Protein AF-A0A962DUL3-F1 (afdb_monomer)

Foldseek 3Di:
DDDDPDPPDDADPVNVVVVVQVVCVVVVVHVVVVVVDPQKDKDWDKDWDWDWDQDDDDDDDDDGTDIDIDIDIDIDMDGDPVVVVVCVVPPVVVVVVVVVVVVVVVVVVVVVVVVVVVVVVVVVVVVVVVVVVVVVVVVVVVVVVVVVVVVVVVVVVVVVVVVVVVVVVVVVDDDDDDDDDDDDDDDDDDDDDDDDDDYDDDDDDD

Nearest PDB structures (foldseek):
  6uwi-assembly2_d  TM=5.690E-01  e=3.644E+00  Clostridioides difficile
  7yl9-assembly1_H  TM=4.024E-01  e=5.536E+00  Vibrio cholerae
  3j9c-assembly1_A  TM=3.406E-01  e=5.215E+00  Bacillus anthracis
  8rj8-assembly1_F  TM=3.227E-01  e=7.924E+00  Bacillus cereus

Structure (mmCIF, N/CA/C/O backbone):
data_AF-A0A962DUL3-F1
#
_entry.id   AF-A0A962DUL3-F1
#
loop_
_atom_site.group_PDB
_atom_site.id
_atom_site.type_symbol
_atom_site.label_atom_id
_atom_site.label_alt_id
_atom_site.label_comp_id
_atom_site.label_asym_id
_atom_site.label_entity_id
_atom_site.label_seq_id
_atom_site.pdbx_PDB_ins_code
_atom_site.Cartn_x
_atom_site.Cartn_y
_atom_site.Cartn_z
_atom_site.occupancy
_atom_site.B_iso_or_equiv
_atom_site.auth_seq_id
_atom_site.auth_comp_id
_atom_site.auth_asym_id
_atom_site.auth_atom_id
_atom_site.pdbx_PDB_model_num
ATOM 1 N N . GLY A 1 1 ? -19.872 31.970 44.022 1.00 73.62 1 GLY A N 1
ATOM 2 C CA . GLY A 1 1 ? -21.106 31.880 44.826 1.00 73.62 1 GLY A CA 1
ATOM 3 C C . GLY A 1 1 ? -22.159 32.803 44.252 1.00 73.62 1 GLY A C 1
ATOM 4 O O . GLY A 1 1 ? -21.797 33.733 43.537 1.00 73.62 1 GLY A O 1
ATOM 5 N N . LEU A 1 2 ? -23.435 32.530 44.520 1.00 84.50 2 LEU A N 1
ATOM 6 C CA . LEU A 1 2 ? -24.538 33.441 44.192 1.00 84.50 2 LEU A CA 1
ATOM 7 C C . LEU A 1 2 ? -24.543 34.610 45.186 1.00 84.50 2 LEU A C 1
ATOM 9 O O . LEU A 1 2 ? -24.225 34.405 46.356 1.00 84.50 2 LEU A O 1
ATOM 13 N N . LYS A 1 3 ? -24.833 35.828 44.715 1.00 84.06 3 LYS A N 1
ATOM 14 C CA . LYS A 1 3 ? -24.883 37.028 45.560 1.00 84.06 3 LYS A CA 1
ATOM 15 C C . LYS A 1 3 ? -26.327 37.252 46.002 1.00 84.06 3 LYS A C 1
ATOM 17 O O . LYS A 1 3 ? -27.173 37.496 45.151 1.00 84.06 3 LYS A O 1
ATOM 22 N N . PHE A 1 4 ? -26.574 37.191 47.306 1.00 83.69 4 PHE A N 1
ATOM 23 C CA . PHE A 1 4 ? -27.860 37.538 47.903 1.00 83.69 4 PHE A CA 1
ATOM 24 C C . PHE A 1 4 ? -27.658 38.674 48.904 1.00 83.69 4 PHE A C 1
ATOM 26 O O . PHE A 1 4 ? -26.693 38.653 49.669 1.00 83.69 4 PHE A O 1
ATOM 33 N N . SER A 1 5 ? -28.542 39.667 48.863 1.00 83.25 5 SER A N 1
ATOM 34 C CA . SER A 1 5 ? -28.484 40.871 49.701 1.00 83.25 5 SER A CA 1
ATOM 35 C C . SER A 1 5 ? -29.450 40.812 50.890 1.00 83.25 5 SER A C 1
ATOM 37 O O . SER A 1 5 ? -29.285 41.570 51.841 1.00 83.25 5 SER A O 1
ATOM 39 N N . SER A 1 6 ? -30.442 39.917 50.861 1.00 84.19 6 SER A N 1
ATOM 40 C CA . SER A 1 6 ? -31.397 39.677 51.950 1.00 84.19 6 SER A CA 1
ATOM 41 C C . SER A 1 6 ? -31.896 38.226 51.936 1.00 84.19 6 SER A C 1
ATOM 43 O O . SER A 1 6 ? -31.786 37.536 50.921 1.00 84.19 6 SER A O 1
ATOM 45 N N . ALA A 1 7 ? -32.430 37.751 53.067 1.00 84.62 7 ALA A N 1
ATOM 46 C CA . ALA A 1 7 ? -32.952 36.386 53.200 1.00 84.62 7 ALA A CA 1
ATOM 47 C C . ALA A 1 7 ? -34.236 36.150 52.381 1.00 84.62 7 ALA A C 1
ATOM 49 O O . ALA A 1 7 ? -34.464 35.035 51.920 1.00 84.62 7 ALA A O 1
ATOM 50 N N . ASP A 1 8 ? -35.022 37.204 52.153 1.00 86.88 8 ASP A N 1
ATOM 51 C CA . ASP A 1 8 ? -36.294 37.153 51.419 1.00 86.88 8 ASP A CA 1
ATOM 52 C C . ASP A 1 8 ? -36.139 37.445 49.913 1.00 86.88 8 ASP A C 1
ATOM 54 O O . ASP A 1 8 ? -37.126 37.629 49.204 1.00 86.88 8 ASP A O 1
ATOM 58 N N . GLN A 1 9 ? -34.904 37.535 49.402 1.00 88.12 9 GLN A N 1
ATOM 59 C CA . GLN A 1 9 ? -34.653 37.853 47.996 1.00 88.12 9 GLN A CA 1
ATOM 60 C C . GLN A 1 9 ? -35.150 36.731 47.070 1.00 88.12 9 GLN A C 1
ATOM 62 O O . GLN A 1 9 ? -34.712 35.582 47.159 1.00 88.12 9 GLN A O 1
ATOM 67 N N . GLU A 1 10 ? -36.012 37.080 46.113 1.00 87.44 10 GLU A N 1
ATOM 68 C CA . GLU A 1 10 ? -36.491 36.141 45.100 1.00 87.44 10 GLU A CA 1
ATOM 69 C C . GLU A 1 10 ? -35.354 35.675 44.176 1.00 87.44 10 GLU A C 1
ATOM 71 O O . GLU A 1 10 ? -34.608 36.474 43.608 1.00 87.44 10 GLU A O 1
ATOM 76 N N . VAL A 1 11 ? -35.230 34.355 44.004 1.00 87.88 11 VAL A N 1
ATOM 77 C CA . VAL A 1 11 ? -34.183 33.748 43.170 1.00 87.88 11 VAL A CA 1
ATOM 78 C C . VAL A 1 11 ? -34.641 33.690 41.714 1.00 87.88 11 VAL A C 1
ATOM 80 O O . VAL A 1 11 ? -35.625 33.015 41.381 1.00 87.88 11 VAL A O 1
ATOM 83 N N . SER A 1 12 ? -33.890 34.329 40.820 1.00 91.50 12 SER A N 1
ATOM 84 C CA . SER A 1 12 ? -34.159 34.286 39.381 1.00 91.50 12 SER A CA 1
ATOM 85 C C . SER A 1 12 ? -33.896 32.894 38.791 1.00 91.50 12 SER A C 1
ATOM 87 O O . SER A 1 12 ? -33.126 32.089 39.322 1.00 91.50 12 SER A O 1
ATOM 89 N N . ASN A 1 13 ? -34.501 32.587 37.640 1.00 90.62 13 ASN A N 1
ATOM 90 C CA . ASN A 1 13 ? -34.302 31.289 36.981 1.00 90.62 13 ASN A CA 1
ATOM 91 C C . ASN A 1 13 ? -32.827 31.020 36.631 1.00 90.62 13 ASN A C 1
ATOM 93 O O . ASN A 1 13 ? -32.363 29.889 36.763 1.00 90.62 13 ASN A O 1
ATOM 97 N N . ALA A 1 14 ? -32.066 32.054 36.261 1.00 89.06 14 ALA A N 1
ATOM 98 C CA . ALA A 1 14 ? -30.638 31.928 35.975 1.00 89.06 14 ALA A CA 1
ATOM 99 C C . ALA A 1 14 ? -29.818 31.556 37.225 1.00 89.06 14 ALA A C 1
ATOM 101 O O . ALA A 1 14 ? -28.878 30.764 37.150 1.00 89.06 14 ALA A O 1
ATOM 102 N N . GLU A 1 15 ? -30.177 32.094 38.390 1.00 91.00 15 GLU A N 1
ATOM 103 C CA . GLU A 1 15 ? -29.509 31.792 39.660 1.00 91.00 15 GLU A CA 1
ATOM 104 C C . GLU A 1 15 ? -29.870 30.395 40.167 1.00 91.00 15 GLU A C 1
ATOM 106 O O . GLU A 1 15 ? -28.991 29.678 40.644 1.00 91.00 15 GLU A O 1
ATOM 111 N N . LYS A 1 16 ? -31.122 29.958 39.971 1.00 92.38 16 LYS A N 1
ATOM 112 C CA . LYS A 1 16 ? -31.543 28.574 40.245 1.00 92.38 16 LYS A CA 1
ATOM 113 C C . LYS A 1 16 ? -30.707 27.571 39.450 1.00 92.38 16 LYS A C 1
ATOM 115 O O . LYS A 1 16 ? -30.229 26.596 40.020 1.00 92.38 16 LYS A O 1
ATOM 120 N N . VAL A 1 17 ? -30.474 27.820 38.159 1.00 91.50 17 VAL A N 1
ATOM 121 C CA . VAL A 1 17 ? -29.641 26.939 37.318 1.00 91.50 17 VAL A CA 1
ATOM 122 C C . VAL A 1 17 ? -28.200 26.873 37.833 1.00 91.50 17 VAL A C 1
ATOM 124 O O . VAL A 1 17 ? -27.666 25.779 38.004 1.00 91.50 17 VAL A O 1
ATOM 127 N N . LYS A 1 18 ? -27.594 28.017 38.172 1.00 91.19 18 LYS A N 1
ATOM 128 C CA . LYS A 1 18 ? -26.235 28.073 38.744 1.00 91.19 18 LYS A CA 1
ATOM 129 C C . LYS A 1 18 ? -26.130 27.350 40.092 1.00 91.19 18 LYS A C 1
ATOM 131 O O . LYS A 1 18 ? -25.138 26.673 40.357 1.00 91.19 18 LYS A O 1
ATOM 136 N N . LEU A 1 19 ? -27.149 27.467 40.946 1.00 90.56 19 LEU A N 1
ATOM 137 C CA . LEU A 1 19 ? -27.213 26.729 42.208 1.00 90.56 19 LEU A CA 1
ATOM 138 C C . LEU A 1 19 ? -27.287 25.220 41.959 1.00 90.56 19 LEU A C 1
ATOM 140 O O . LEU A 1 19 ? -26.562 24.455 42.593 1.00 90.56 19 LEU A O 1
ATOM 144 N N . LEU A 1 20 ? -28.136 24.792 41.022 1.00 90.25 20 LEU A N 1
ATOM 145 C CA . LEU A 1 20 ? -28.274 23.385 40.654 1.00 90.25 20 LEU A CA 1
ATOM 146 C C . LEU A 1 20 ? -26.966 22.809 40.109 1.00 90.25 20 LEU A C 1
ATOM 148 O O . LEU A 1 20 ? -26.609 21.689 40.466 1.00 90.25 20 LEU A O 1
ATOM 152 N N . GLU A 1 21 ? -26.237 23.559 39.285 1.00 89.00 21 GLU A N 1
ATOM 153 C CA . GLU A 1 21 ? -24.922 23.158 38.780 1.00 89.00 21 GLU A CA 1
ATOM 154 C C . GLU A 1 21 ? -23.916 22.959 39.923 1.00 89.00 21 GLU A C 1
ATOM 156 O O . GLU A 1 21 ? -23.269 21.912 40.010 1.00 89.00 21 GLU A O 1
ATOM 161 N N . HIS A 1 22 ? -23.846 23.913 40.855 1.00 89.62 22 HIS A N 1
ATOM 162 C CA . HIS A 1 22 ? -22.974 23.813 42.022 1.00 89.62 22 HIS A CA 1
ATOM 163 C C . HIS A 1 22 ? -23.336 22.617 42.914 1.00 89.62 22 HIS A C 1
ATOM 165 O O . HIS 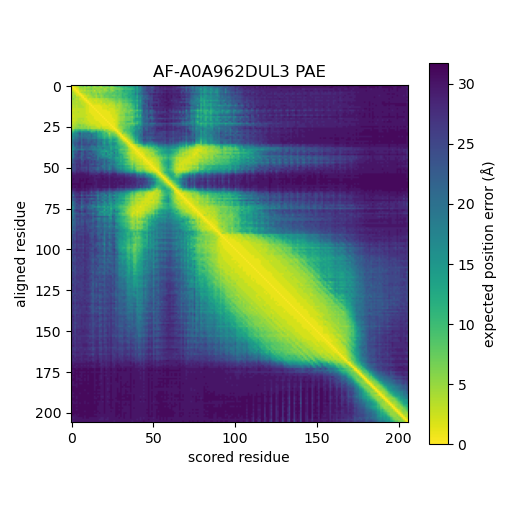A 1 22 ? -22.462 21.836 43.278 1.00 89.62 22 HIS A O 1
ATOM 171 N N . LEU A 1 23 ? -24.621 22.417 43.226 1.00 90.50 23 LEU A N 1
ATOM 172 C CA . LEU A 1 23 ? -25.082 21.279 44.030 1.00 90.50 23 LEU A CA 1
ATOM 173 C C . LEU A 1 23 ? -24.781 19.941 43.346 1.00 90.50 23 LEU A C 1
ATOM 175 O O . LEU A 1 23 ? -24.305 19.008 43.992 1.00 90.50 23 LEU A O 1
ATOM 179 N N . ARG A 1 24 ? -24.995 19.842 42.029 1.00 86.69 24 ARG A N 1
ATOM 180 C CA . ARG A 1 24 ? -24.614 18.655 41.249 1.00 86.69 24 ARG A CA 1
ATOM 181 C C . ARG A 1 24 ? -23.112 18.388 41.341 1.00 86.69 24 ARG A C 1
ATOM 183 O O . ARG A 1 24 ? -22.718 17.240 41.546 1.00 86.69 24 ARG A O 1
ATOM 190 N N . ALA A 1 25 ? -22.285 19.429 41.251 1.00 83.06 25 ALA A N 1
ATOM 191 C CA . ALA A 1 25 ? -20.837 19.316 41.380 1.00 83.06 25 ALA A CA 1
ATOM 192 C C . ALA A 1 25 ? -20.391 18.903 42.797 1.00 83.06 25 ALA A C 1
ATOM 194 O O . ALA A 1 25 ? -19.529 18.032 42.918 1.00 83.06 25 ALA A O 1
ATOM 195 N N . SER A 1 26 ? -20.987 19.472 43.852 1.00 85.12 26 SER A N 1
ATOM 196 C CA . SER A 1 26 ? -20.685 19.146 45.255 1.00 85.12 26 SER A CA 1
ATOM 197 C C . SER A 1 26 ? -21.112 17.729 45.643 1.00 85.12 26 SER A C 1
ATOM 199 O O . SER A 1 26 ? -20.405 17.061 46.388 1.00 85.12 26 SER A O 1
ATOM 201 N N . HIS A 1 27 ? -22.227 17.233 45.099 1.00 83.94 27 HIS A N 1
ATOM 202 C CA . HIS A 1 27 ? -22.707 15.865 45.329 1.00 83.94 27 HIS A CA 1
ATOM 203 C C . HIS A 1 27 ? -22.072 14.819 44.392 1.00 83.94 27 HIS A C 1
ATOM 205 O O . HIS A 1 27 ? -22.577 13.704 44.274 1.00 83.94 27 HIS A O 1
ATOM 211 N N . GLY A 1 28 ? -20.986 15.161 43.689 1.00 72.69 28 GLY A N 1
ATOM 212 C CA . GLY A 1 28 ? -20.237 14.225 42.840 1.00 72.69 28 GLY A CA 1
ATOM 213 C C . GLY A 1 28 ? -20.906 13.871 41.506 1.00 72.69 28 GLY A C 1
ATOM 214 O O . GLY A 1 28 ? -20.287 13.218 40.668 1.00 72.69 28 GLY A O 1
ATOM 215 N N . LYS A 1 29 ? -22.121 14.364 41.233 1.00 65.75 29 LYS A N 1
ATOM 216 C CA . LYS A 1 29 ? -22.797 14.273 39.927 1.00 65.75 29 LYS A CA 1
ATOM 217 C C . LYS A 1 29 ? -22.284 15.353 38.968 1.00 65.75 29 LYS A C 1
ATOM 219 O O . LYS A 1 29 ? -23.069 16.082 38.364 1.00 65.75 29 LYS A O 1
ATOM 224 N N . LYS A 1 30 ? -20.960 15.470 38.808 1.00 64.81 30 LYS A N 1
ATOM 225 C CA . LYS A 1 30 ? -20.409 16.235 37.680 1.00 64.81 30 LYS A CA 1
ATOM 226 C C . LYS A 1 30 ? -20.870 15.565 36.387 1.00 64.81 30 LYS A C 1
ATOM 228 O O . LYS A 1 30 ? -20.849 14.343 36.282 1.00 64.81 30 LYS A O 1
ATOM 233 N N . GLU A 1 31 ? -21.249 16.360 35.396 1.00 59.00 31 GLU A N 1
ATOM 234 C CA . GLU A 1 31 ? -21.666 15.900 34.061 1.00 59.00 31 GLU A CA 1
ATOM 235 C C . GLU A 1 31 ? -20.616 14.974 33.416 1.00 59.00 31 GLU A C 1
ATOM 237 O O . GLU A 1 31 ? -20.940 14.008 32.725 1.00 59.00 31 GLU A O 1
ATOM 242 N N . SER A 1 32 ? -19.343 15.169 33.781 1.00 55.78 32 SER A N 1
ATOM 243 C CA . SER A 1 32 ? -18.240 14.283 33.417 1.00 55.78 32 SER A CA 1
ATOM 244 C C . SER A 1 32 ? -18.377 12.852 33.946 1.00 55.78 32 SER A C 1
ATOM 246 O O . SER A 1 32 ? -17.875 11.949 33.297 1.00 55.78 32 SER A O 1
ATOM 248 N N . GLN A 1 33 ? -19.058 12.590 35.065 1.00 55.72 33 GLN A N 1
ATOM 249 C CA . GLN A 1 33 ? -19.276 11.237 35.601 1.00 55.72 33 GLN A CA 1
ATOM 250 C C . GLN A 1 33 ? -20.416 10.491 34.896 1.00 55.72 33 GLN A C 1
ATOM 252 O O . GLN A 1 33 ? -20.364 9.267 34.793 1.00 55.72 33 GLN A O 1
ATOM 257 N N . ILE A 1 34 ? -21.400 11.206 34.339 1.00 56.56 34 ILE A N 1
ATOM 258 C CA . ILE A 1 34 ? -22.475 10.596 33.540 1.00 56.56 34 ILE A CA 1
ATOM 259 C C . ILE A 1 34 ? -21.885 10.041 32.230 1.00 56.56 34 ILE A C 1
ATOM 261 O O . ILE A 1 34 ? -22.160 8.899 31.863 1.00 56.56 34 ILE A O 1
ATOM 265 N N . SER A 1 35 ? -20.956 10.773 31.602 1.00 57.34 35 SER A N 1
ATOM 266 C CA . SER A 1 35 ? -20.177 10.285 30.448 1.00 57.34 35 SER A CA 1
ATOM 267 C C . SER A 1 35 ? -18.994 9.373 30.828 1.00 57.34 35 SER A C 1
ATOM 269 O O . SER A 1 35 ? -18.571 8.546 30.017 1.00 57.34 35 SER A O 1
ATOM 271 N N . ARG A 1 36 ? -18.483 9.430 32.069 1.00 62.47 36 ARG A N 1
ATOM 272 C CA . ARG A 1 36 ? -17.409 8.563 32.614 1.00 62.47 36 ARG A CA 1
ATOM 273 C C . ARG A 1 36 ? -17.918 7.452 33.544 1.00 62.47 36 ARG A C 1
ATOM 275 O O . ARG A 1 36 ? -17.241 7.083 34.497 1.00 62.47 36 ARG A O 1
ATOM 282 N N . GLY A 1 37 ? -19.069 6.846 33.245 1.00 68.88 37 GLY A N 1
ATOM 283 C CA . GLY A 1 37 ? -19.370 5.507 33.779 1.00 68.88 37 GLY A CA 1
ATOM 284 C C . GLY A 1 37 ? -18.215 4.503 33.535 1.00 68.88 37 GLY A C 1
ATOM 285 O O . GLY A 1 37 ? -17.328 4.777 32.719 1.00 68.88 37 GLY A O 1
ATOM 286 N N . PRO A 1 38 ? -18.202 3.336 34.194 1.00 79.12 38 PRO A N 1
ATOM 287 C CA . PRO A 1 38 ? -17.142 2.344 34.011 1.00 79.12 38 PRO A CA 1
ATOM 288 C C . PRO A 1 38 ? -16.982 1.954 32.531 1.00 79.12 38 PRO A C 1
ATOM 290 O O . PRO A 1 38 ? -17.964 1.900 31.787 1.00 79.12 38 PRO A O 1
ATOM 293 N N . ALA A 1 39 ? -15.741 1.698 32.102 1.00 81.62 39 ALA A N 1
ATOM 294 C CA . ALA A 1 39 ? -15.420 1.295 30.727 1.00 81.62 39 ALA A CA 1
ATOM 295 C C . ALA A 1 39 ? -16.144 0.003 30.310 1.00 81.62 39 ALA A C 1
ATOM 297 O O . ALA A 1 39 ? -16.472 -0.185 29.142 1.00 81.62 39 ALA A O 1
ATOM 298 N N . GLN A 1 40 ? -16.447 -0.853 31.285 1.00 88.31 40 GLN A N 1
ATOM 299 C CA . GLN A 1 40 ? -17.099 -2.138 31.104 1.00 88.31 40 GLN A CA 1
ATOM 300 C C . GLN A 1 40 ? -18.180 -2.338 32.174 1.00 88.31 40 GLN A C 1
ATOM 302 O O . GLN A 1 40 ? -17.939 -2.137 33.363 1.00 88.31 40 GLN A O 1
ATOM 307 N N . ILE A 1 41 ? -19.370 -2.774 31.763 1.00 89.38 41 ILE A N 1
ATOM 308 C CA . ILE A 1 41 ? -20.482 -3.144 32.643 1.00 89.38 41 ILE A CA 1
ATOM 309 C C . ILE A 1 41 ? -20.864 -4.590 32.342 1.00 89.38 41 ILE A C 1
ATOM 311 O O . ILE A 1 41 ? -21.242 -4.925 31.222 1.00 89.38 41 ILE A O 1
ATOM 315 N N . THR A 1 42 ? -20.804 -5.464 33.349 1.00 91.69 42 THR A N 1
ATOM 316 C CA . THR A 1 42 ? -21.274 -6.851 33.208 1.00 91.69 42 THR A CA 1
ATOM 317 C C . THR A 1 42 ? -22.702 -6.968 33.718 1.00 91.69 42 THR A C 1
ATOM 319 O O . THR A 1 42 ? -22.949 -6.915 34.921 1.00 91.69 42 THR A O 1
ATOM 322 N N . LEU A 1 43 ? -23.648 -7.164 32.807 1.00 91.56 43 LEU A N 1
ATOM 323 C CA . LEU A 1 43 ? -25.043 -7.418 33.135 1.00 91.56 43 LEU A CA 1
ATOM 324 C C . LEU A 1 43 ? -25.244 -8.911 33.407 1.00 91.56 43 LEU A C 1
ATOM 326 O O . LEU A 1 43 ? -24.973 -9.759 32.554 1.00 91.56 43 LEU A O 1
ATOM 330 N N . LYS A 1 44 ? -25.750 -9.234 34.600 1.00 91.69 44 LYS A N 1
ATOM 331 C CA . LYS A 1 44 ? -26.230 -10.577 34.944 1.00 91.69 44 LYS A CA 1
ATOM 332 C C . LYS A 1 44 ? -27.711 -10.644 34.589 1.00 91.69 44 LYS A C 1
ATOM 334 O O . LYS A 1 44 ? -28.514 -9.940 35.192 1.00 91.69 44 LYS A O 1
ATOM 339 N N . ARG A 1 45 ? -28.068 -11.451 33.593 1.00 92.19 45 ARG A N 1
ATOM 340 C CA . ARG A 1 45 ? -29.459 -11.668 33.186 1.00 92.19 45 ARG A CA 1
ATOM 341 C C . ARG A 1 45 ? -29.889 -13.077 33.564 1.00 92.19 45 ARG A C 1
ATOM 343 O O . ARG A 1 45 ? -29.137 -14.032 33.387 1.00 92.19 45 ARG A O 1
ATOM 350 N N . LYS A 1 46 ? -31.104 -13.176 34.084 1.00 92.38 46 LYS A N 1
ATOM 351 C CA . LYS A 1 46 ? -31.791 -14.421 34.400 1.00 92.38 46 LYS A CA 1
ATOM 352 C C . LYS A 1 46 ? -32.963 -14.543 33.437 1.00 92.38 46 LYS A C 1
ATOM 354 O O . LYS A 1 46 ? -33.795 -13.642 33.391 1.00 92.38 46 LYS A O 1
ATOM 359 N N . THR A 1 47 ? -33.024 -15.639 32.702 1.00 92.62 47 THR A N 1
ATOM 360 C CA . THR A 1 47 ? -34.159 -15.982 31.844 1.00 92.62 47 THR A CA 1
ATOM 361 C C . THR A 1 47 ? -34.687 -17.324 32.312 1.00 92.62 47 THR A C 1
ATOM 363 O O . THR A 1 47 ? -33.936 -18.292 32.361 1.00 92.62 47 THR A O 1
ATOM 366 N N . VAL A 1 48 ? -35.956 -17.375 32.706 1.00 92.19 48 VAL A N 1
ATOM 367 C CA . VAL A 1 48 ? -36.625 -18.627 33.071 1.00 92.19 48 VAL A CA 1
ATOM 368 C C . VAL A 1 48 ? -37.505 -19.022 31.893 1.00 92.19 48 VAL A C 1
ATOM 370 O O . VAL A 1 48 ? -38.288 -18.203 31.420 1.00 92.19 48 VAL A O 1
ATOM 373 N N . SER A 1 49 ? -37.332 -20.238 31.393 1.00 92.69 49 SER A N 1
ATOM 374 C CA . SER A 1 49 ? -38.128 -20.825 30.317 1.00 92.69 49 SER A CA 1
ATOM 375 C C . SER A 1 49 ? -38.772 -22.108 30.812 1.00 92.69 49 SER A C 1
ATOM 377 O O . SER A 1 49 ? -38.097 -22.939 31.419 1.00 92.69 49 SER A O 1
ATOM 379 N N . GLU A 1 50 ? -40.050 -22.295 30.527 1.00 90.00 50 GLU A N 1
ATOM 380 C CA . GLU A 1 50 ? -40.754 -23.536 30.826 1.00 90.00 50 GLU A CA 1
ATOM 381 C C . GLU A 1 50 ? -40.512 -24.555 29.711 1.00 90.00 50 GLU A C 1
ATOM 383 O O . GLU A 1 50 ? -40.720 -24.266 28.534 1.00 90.00 50 GLU A O 1
ATOM 388 N N . ILE A 1 51 ? -40.059 -25.751 30.083 1.00 89.44 51 ILE A N 1
ATOM 389 C CA . ILE A 1 51 ? -39.942 -26.891 29.177 1.00 89.44 51 ILE A CA 1
ATOM 390 C C . ILE A 1 51 ? -40.978 -27.925 29.593 1.00 89.44 51 ILE A C 1
ATOM 392 O O . ILE A 1 51 ? -40.932 -28.466 30.699 1.00 89.44 51 ILE A O 1
ATOM 396 N N . THR A 1 52 ? -41.912 -28.210 28.694 1.00 83.94 52 THR A N 1
ATOM 397 C CA . THR A 1 52 ? -42.859 -29.312 28.829 1.00 83.94 52 THR A CA 1
ATOM 398 C C . THR A 1 52 ? -42.201 -30.589 28.320 1.00 83.94 52 THR A C 1
ATOM 400 O O . THR A 1 52 ? -41.925 -30.749 27.133 1.00 83.94 52 THR A O 1
ATOM 403 N N . VAL A 1 53 ? -41.910 -31.519 29.228 1.00 81.62 53 VAL A N 1
ATOM 404 C CA . VAL A 1 53 ? -41.343 -32.818 28.856 1.00 81.62 53 VAL A CA 1
ATOM 405 C C . VAL A 1 53 ? -42.500 -33.763 28.550 1.00 81.62 53 VAL A C 1
ATOM 407 O O . VAL A 1 53 ? -43.233 -34.189 29.450 1.00 81.62 53 VAL A O 1
ATOM 410 N N . ALA A 1 54 ? -42.680 -34.083 27.266 1.00 72.31 54 ALA A N 1
ATOM 411 C CA . ALA A 1 54 ? -43.549 -35.174 26.848 1.00 72.31 54 ALA A CA 1
ATOM 412 C C . ALA A 1 54 ? -42.949 -36.481 27.383 1.00 72.31 54 ALA A C 1
ATOM 414 O O . ALA A 1 54 ? -41.841 -36.863 27.012 1.00 72.31 54 ALA A O 1
ATOM 415 N N . GLY A 1 55 ? -43.639 -37.124 28.326 1.00 65.44 55 GLY A N 1
ATOM 416 C CA . GLY A 1 55 ? -43.153 -38.345 28.959 1.00 65.44 55 GLY A CA 1
ATOM 417 C C . GLY A 1 55 ? -42.989 -39.461 27.929 1.00 65.44 55 GLY A C 1
ATOM 418 O O . GLY A 1 55 ? -43.978 -40.021 27.462 1.00 65.44 55 GLY A O 1
ATOM 419 N N . ALA A 1 56 ? -41.746 -39.794 27.588 1.00 58.56 56 ALA A N 1
ATOM 420 C CA . ALA A 1 56 ? -41.426 -40.980 26.811 1.00 58.56 56 ALA A CA 1
ATOM 421 C C . ALA A 1 56 ? -41.555 -42.216 27.717 1.00 58.56 56 ALA A C 1
ATOM 423 O O . ALA A 1 56 ? -40.634 -42.553 28.453 1.00 58.56 56 ALA A O 1
ATOM 424 N N . GLY A 1 57 ? -42.711 -42.879 27.661 1.00 56.94 57 GLY A N 1
ATOM 425 C CA . GLY A 1 57 ? -42.853 -44.274 28.087 1.00 56.94 57 GLY A CA 1
ATOM 426 C C . GLY A 1 57 ? -43.501 -44.520 29.452 1.00 56.94 57 GLY A C 1
ATOM 427 O O . GLY A 1 57 ? -42.850 -44.502 30.485 1.00 56.94 57 GLY A O 1
ATOM 428 N N . SER A 1 58 ? -44.793 -44.851 29.379 1.00 59.81 58 SER A N 1
ATOM 429 C CA . SER A 1 58 ? -45.441 -46.034 29.967 1.00 59.81 58 SER A CA 1
ATOM 430 C C . SER A 1 58 ? -45.184 -46.395 31.436 1.00 59.81 58 SER A C 1
ATOM 432 O O . SER A 1 58 ? -44.124 -46.888 31.805 1.00 59.81 58 SER A O 1
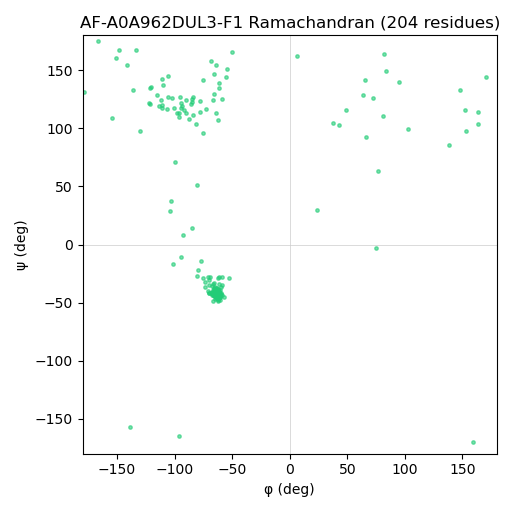ATOM 434 N N . GLY A 1 59 ? -46.255 -46.324 32.232 1.00 57.84 59 GLY A N 1
ATOM 435 C CA . GLY A 1 59 ? -46.390 -47.167 33.417 1.00 57.84 59 GLY A CA 1
ATOM 436 C C . GLY A 1 59 ? -46.936 -46.458 34.646 1.00 57.84 59 GLY A C 1
ATOM 437 O O . GLY A 1 59 ? -46.189 -46.116 35.550 1.00 57.84 59 GLY A O 1
ATOM 438 N N . ARG A 1 60 ? -48.271 -46.397 34.731 1.00 56.78 60 ARG A N 1
ATOM 439 C CA . ARG A 1 60 ? -49.005 -46.461 36.009 1.00 56.78 60 ARG A CA 1
ATOM 440 C C . ARG A 1 60 ? -49.006 -45.185 36.872 1.00 56.78 60 ARG A C 1
ATOM 442 O O . ARG A 1 60 ? -48.559 -45.206 38.007 1.00 56.78 60 ARG A O 1
ATOM 449 N N . SER A 1 61 ? -49.592 -44.101 36.350 1.00 53.19 61 SER A N 1
ATOM 450 C CA . SER A 1 61 ? -50.587 -43.242 37.040 1.00 53.19 61 SER A CA 1
ATOM 451 C C . SER A 1 61 ? -50.738 -41.884 36.323 1.00 53.19 61 SER A C 1
ATOM 453 O O . SER A 1 61 ? -49.866 -41.026 36.396 1.00 53.19 61 SER A O 1
ATOM 455 N N . GLY A 1 62 ? -51.836 -41.739 35.577 1.00 53.66 62 GLY A N 1
ATOM 456 C CA . GLY A 1 62 ? -52.614 -40.530 35.240 1.00 53.66 62 GLY A CA 1
ATOM 457 C C . GLY A 1 62 ? -52.075 -39.085 35.256 1.00 53.66 62 GLY A C 1
ATOM 458 O O . GLY A 1 62 ? -52.895 -38.201 35.472 1.00 53.66 62 GLY A O 1
ATOM 459 N N . SER A 1 63 ? -50.800 -38.768 35.013 1.00 57.09 63 SER A N 1
ATOM 460 C CA . SER A 1 63 ? -50.348 -37.362 34.927 1.00 57.09 63 SER A CA 1
ATOM 461 C C . SER A 1 63 ? -49.531 -37.103 33.659 1.00 57.09 63 SER A C 1
ATOM 463 O O . SER A 1 63 ? -48.346 -37.426 33.573 1.00 57.09 63 SER A O 1
ATOM 465 N N . GLY A 1 64 ? -50.213 -36.571 32.639 1.00 65.12 64 GLY A N 1
ATOM 466 C CA . GLY A 1 64 ? -49.625 -36.129 31.376 1.00 65.12 64 GLY A CA 1
ATOM 467 C C . GLY A 1 64 ? -48.687 -34.935 31.565 1.00 65.12 64 GLY A C 1
ATOM 468 O O . GLY A 1 64 ? -48.916 -34.108 32.437 1.00 65.12 64 GLY A O 1
ATOM 469 N N . THR A 1 65 ? -47.630 -34.885 30.747 1.00 71.00 65 THR A N 1
ATOM 470 C CA . THR A 1 65 ? -46.717 -33.741 30.523 1.00 71.00 65 THR A CA 1
ATOM 471 C C . THR A 1 65 ? -46.274 -32.965 31.776 1.00 71.00 65 THR A C 1
ATOM 473 O O . THR A 1 65 ? -46.991 -32.104 32.278 1.00 71.00 65 THR A O 1
ATOM 476 N N . LYS A 1 66 ? -45.038 -33.192 32.243 1.00 79.56 66 LYS A N 1
ATOM 477 C CA . LYS A 1 66 ? -44.445 -32.399 33.337 1.00 79.56 66 LYS A CA 1
ATOM 478 C C . LYS A 1 66 ? -43.812 -31.122 32.781 1.00 79.56 66 LYS A C 1
ATOM 480 O O . LYS A 1 66 ? -42.938 -31.202 31.919 1.00 79.56 66 LYS A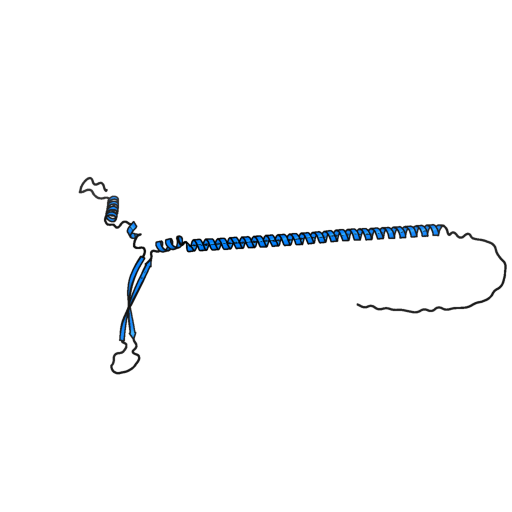 O 1
ATOM 485 N N . THR A 1 67 ? -44.215 -29.966 33.301 1.00 87.75 67 THR A N 1
ATOM 486 C CA . THR A 1 67 ? -43.581 -28.673 33.002 1.00 87.75 67 THR A CA 1
ATOM 487 C C . THR A 1 67 ? -42.467 -28.404 34.004 1.00 87.75 67 THR A C 1
ATOM 489 O O . THR A 1 67 ? -42.692 -28.417 35.213 1.00 87.75 67 THR A O 1
ATOM 492 N N . ILE A 1 68 ? -41.257 -28.170 33.507 1.00 88.69 68 ILE A N 1
ATOM 493 C CA . ILE A 1 68 ? -40.073 -27.870 34.312 1.00 88.69 68 ILE A CA 1
ATOM 494 C C . ILE A 1 68 ? -39.628 -26.445 33.993 1.00 88.69 68 ILE A C 1
ATOM 496 O O . ILE A 1 68 ? -39.419 -26.095 32.834 1.00 88.69 68 ILE A O 1
ATOM 500 N N . ASN A 1 69 ? -39.439 -25.627 35.025 1.00 91.94 69 ASN A N 1
ATOM 501 C CA . ASN A 1 69 ? -38.839 -24.305 34.892 1.00 91.94 69 ASN A CA 1
ATOM 502 C C . ASN A 1 69 ? -37.318 -24.431 34.753 1.00 91.94 69 ASN A C 1
ATOM 504 O O . ASN A 1 69 ? -36.634 -24.828 35.696 1.00 91.94 69 ASN A O 1
ATOM 508 N N . VAL A 1 70 ? -36.779 -24.063 33.594 1.00 92.81 70 VAL A N 1
ATOM 509 C CA . VAL A 1 70 ? -35.338 -24.012 33.331 1.00 92.81 70 VAL A CA 1
ATOM 510 C C . VAL A 1 70 ? -34.863 -22.571 33.436 1.00 92.81 70 VAL A C 1
ATOM 512 O O . VAL A 1 70 ? -35.279 -21.706 32.672 1.00 92.81 70 VAL A O 1
ATOM 515 N N . GLU A 1 71 ? -33.972 -22.295 34.385 1.00 92.25 71 GLU A N 1
ATOM 516 C CA . GLU A 1 71 ? -33.356 -20.980 34.540 1.00 92.25 71 GLU A CA 1
ATOM 517 C C . GLU A 1 71 ? -31.993 -20.925 33.839 1.00 92.25 71 GLU A C 1
ATOM 519 O O . GLU A 1 7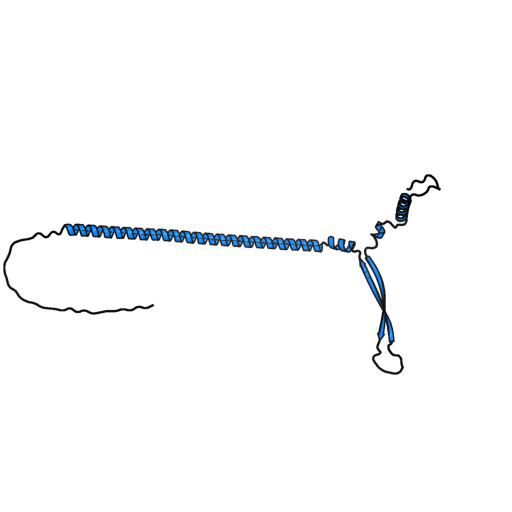1 ? -31.022 -21.527 34.298 1.00 92.25 71 GLU A O 1
ATOM 524 N N . VAL A 1 72 ? -31.889 -20.125 32.779 1.00 92.81 72 VAL A N 1
ATOM 525 C CA . VAL A 1 72 ? -30.615 -19.776 32.148 1.00 92.81 72 VAL A CA 1
ATOM 526 C C . VAL A 1 72 ? -30.092 -18.484 32.772 1.00 92.81 72 VAL A C 1
ATOM 528 O O . VAL A 1 72 ? -30.684 -17.410 32.644 1.00 92.81 72 VAL A O 1
ATOM 531 N N . ARG A 1 73 ? -28.945 -18.574 33.447 1.00 92.25 73 ARG A N 1
ATOM 532 C CA . ARG A 1 73 ? -28.221 -17.415 33.983 1.00 92.25 73 ARG A CA 1
ATOM 533 C C . ARG A 1 73 ? -27.105 -17.040 33.012 1.00 92.25 73 ARG A C 1
ATOM 535 O O . ARG A 1 73 ? -26.154 -17.796 32.848 1.00 92.25 73 ARG A O 1
ATOM 542 N N . GLN A 1 74 ? -27.205 -15.874 32.378 1.00 94.31 74 GLN A N 1
ATOM 543 C CA . GLN A 1 74 ? -26.194 -15.367 31.447 1.00 94.31 74 GLN A CA 1
ATOM 544 C C . GLN A 1 74 ? -25.468 -14.152 32.022 1.00 94.31 74 GLN A C 1
ATOM 546 O O . GLN A 1 74 ? -26.066 -13.269 32.641 1.00 94.31 74 GLN A O 1
ATOM 551 N N . ARG A 1 75 ? -24.163 -14.076 31.761 1.00 93.88 75 ARG A N 1
ATOM 552 C CA . ARG A 1 75 ? -23.347 -12.883 32.003 1.00 93.88 75 ARG A CA 1
ATOM 553 C C . ARG A 1 75 ? -23.048 -12.248 30.649 1.00 93.88 75 ARG A C 1
ATOM 555 O O . ARG A 1 75 ? -22.399 -12.879 29.824 1.00 93.88 75 ARG A O 1
ATOM 562 N N . LYS A 1 76 ? -23.526 -11.025 30.413 1.00 92.94 76 LYS A N 1
ATOM 563 C CA . LYS A 1 76 ? -23.187 -10.241 29.218 1.00 92.94 76 LYS A CA 1
ATOM 564 C C . LYS A 1 76 ? -22.379 -9.023 29.615 1.00 92.94 76 LYS A C 1
ATOM 566 O O . LYS A 1 76 ? -22.851 -8.176 30.369 1.00 92.94 76 LYS A O 1
ATOM 571 N N . THR A 1 77 ? -21.171 -8.949 29.093 1.00 91.56 77 THR A N 1
ATOM 572 C CA . THR A 1 77 ? -20.260 -7.838 29.318 1.00 91.56 77 THR A CA 1
ATOM 573 C C . THR A 1 77 ? -20.419 -6.826 28.194 1.00 91.56 77 THR A C 1
ATOM 575 O O . THR A 1 77 ? -20.196 -7.157 27.036 1.00 91.56 77 THR A O 1
ATOM 578 N N . TYR A 1 78 ? -20.805 -5.600 28.531 1.00 88.44 78 TYR A N 1
ATOM 579 C CA . TYR A 1 78 ? -20.896 -4.484 27.598 1.00 88.44 78 TYR A CA 1
ATOM 580 C C . TYR A 1 78 ? -19.737 -3.526 27.851 1.00 88.44 78 TYR A C 1
ATOM 582 O O . TYR A 1 78 ? -19.531 -3.095 28.983 1.00 88.44 78 TYR A O 1
ATOM 590 N N . ILE A 1 79 ? -18.990 -3.203 26.801 1.00 90.12 79 ILE A N 1
ATOM 591 C CA . ILE A 1 79 ? -17.862 -2.268 26.837 1.00 90.12 79 ILE A CA 1
ATOM 592 C C . ILE A 1 79 ? -18.308 -0.965 26.168 1.00 90.12 79 ILE A C 1
ATOM 594 O O . ILE A 1 79 ? -19.121 -0.979 25.237 1.00 90.12 79 ILE A O 1
ATOM 598 N N . LYS A 1 80 ? -17.820 0.176 26.658 1.00 88.44 80 LYS A N 1
ATOM 599 C CA . LYS A 1 80 ? -18.097 1.476 26.047 1.00 88.44 80 LYS A CA 1
ATOM 600 C C . LYS A 1 80 ? -17.559 1.523 24.621 1.00 88.44 80 LYS A C 1
ATOM 602 O O . LYS A 1 80 ? -16.421 1.165 24.352 1.00 88.44 80 LYS A O 1
ATOM 607 N N . ARG A 1 81 ? -18.374 2.035 23.698 1.00 84.31 81 ARG A N 1
ATOM 608 C CA . ARG A 1 81 ? -17.976 2.161 22.288 1.00 84.31 81 ARG A CA 1
ATOM 609 C C . ARG A 1 81 ? -16.738 3.043 22.110 1.00 84.31 81 ARG A C 1
ATOM 611 O O . ARG A 1 81 ? -15.891 2.713 21.297 1.00 84.31 81 ARG A O 1
ATOM 618 N N . SER A 1 82 ? -16.606 4.104 22.909 1.00 82.19 82 SER A N 1
ATOM 619 C CA . SER A 1 82 ? -15.446 5.001 22.864 1.00 82.19 82 SER A CA 1
ATOM 620 C C . SER A 1 82 ? -14.135 4.298 23.217 1.00 82.19 82 SER A C 1
ATOM 622 O O . SER A 1 82 ? -13.134 4.554 22.571 1.00 82.19 82 SER A O 1
ATOM 624 N N . THR A 1 83 ? -14.141 3.380 24.191 1.00 80.81 83 THR A N 1
ATOM 625 C CA . THR A 1 83 ? -12.925 2.644 24.574 1.00 80.81 83 THR A CA 1
ATOM 626 C C . THR A 1 83 ? -12.545 1.600 23.531 1.00 80.81 83 THR A C 1
ATOM 628 O O . THR A 1 83 ? -11.369 1.360 23.321 1.00 80.81 83 THR A O 1
ATOM 631 N N . VAL A 1 84 ? -13.526 1.002 22.845 1.00 80.75 84 VAL A N 1
ATOM 632 C CA . VAL A 1 84 ? -13.251 0.093 21.720 1.00 80.75 84 VAL A CA 1
ATOM 633 C C . VAL A 1 84 ? -12.668 0.862 20.535 1.00 80.75 84 VAL A C 1
ATOM 635 O O . VAL A 1 84 ? -11.717 0.398 19.923 1.00 80.75 84 VAL A O 1
ATOM 638 N N . GLN A 1 85 ? -13.205 2.044 20.232 1.00 78.00 85 GLN A N 1
ATOM 639 C CA . GLN A 1 85 ? -12.697 2.878 19.145 1.00 78.00 85 GLN A CA 1
ATOM 640 C C . GLN A 1 85 ? -11.262 3.346 19.413 1.00 78.00 85 GLN A C 1
ATOM 642 O O . GLN A 1 85 ? -10.405 3.188 18.559 1.00 78.00 85 GLN A O 1
ATOM 647 N N . GLU A 1 86 ? -10.972 3.819 20.626 1.00 77.38 86 GLU A N 1
ATOM 648 C CA . GLU A 1 86 ? -9.623 4.239 21.021 1.00 77.38 86 GLU A CA 1
ATOM 649 C C . GLU A 1 86 ? -8.606 3.086 20.963 1.00 77.38 86 GLU A C 1
ATOM 651 O O . GLU A 1 86 ? -7.458 3.301 20.586 1.00 77.38 86 GLU A O 1
ATOM 656 N N . GLN A 1 87 ? -9.030 1.855 21.272 1.00 76.50 87 GLN A N 1
ATOM 657 C CA . GLN A 1 87 ? -8.199 0.659 21.101 1.00 76.50 87 GLN A CA 1
ATOM 658 C C . GLN A 1 87 ? -7.965 0.294 19.634 1.00 76.50 87 GLN A C 1
ATOM 660 O O . GLN A 1 87 ? -6.893 -0.194 19.310 1.00 76.50 87 GLN A O 1
ATOM 665 N N . ILE A 1 88 ? -8.948 0.517 18.761 1.00 76.62 88 ILE A N 1
ATOM 666 C CA . ILE A 1 88 ? -8.816 0.276 17.319 1.00 76.62 88 ILE A CA 1
ATOM 667 C C . ILE A 1 88 ? -7.894 1.313 16.672 1.00 76.62 88 ILE A C 1
ATOM 669 O O . ILE A 1 88 ? -7.121 0.970 15.780 1.00 76.62 88 ILE A O 1
ATOM 673 N N . ASP A 1 89 ? -8.002 2.570 17.100 1.00 75.75 89 ASP A N 1
ATOM 674 C CA . ASP A 1 89 ? -7.242 3.682 16.532 1.00 75.75 89 ASP A CA 1
ATOM 675 C C . ASP A 1 89 ? -5.775 3.670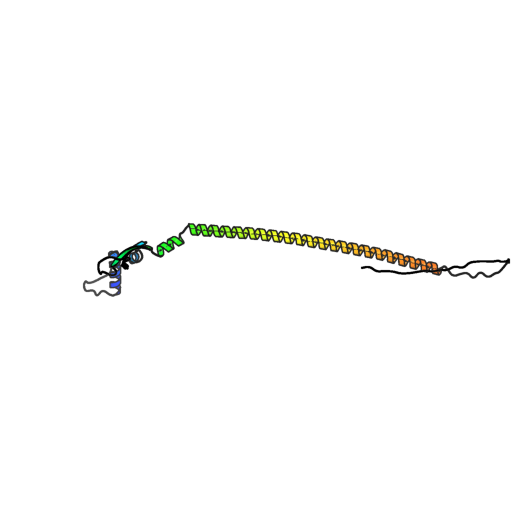 16.995 1.00 75.75 89 ASP A C 1
ATOM 677 O O . ASP A 1 89 ? -4.910 4.102 16.247 1.00 75.75 89 ASP A O 1
ATOM 681 N N . ASN A 1 90 ? -5.483 3.144 18.192 1.00 76.62 90 ASN A N 1
ATOM 682 C CA . ASN A 1 90 ? -4.120 3.007 18.730 1.00 76.62 90 ASN A CA 1
ATOM 683 C C . ASN A 1 90 ? -3.600 1.561 18.666 1.00 76.62 90 ASN A C 1
ATOM 685 O O . ASN A 1 90 ? -2.823 1.154 19.529 1.00 76.62 90 ASN A O 1
ATOM 689 N N . ASP A 1 91 ? -4.066 0.766 17.703 1.00 82.62 91 ASP A N 1
ATOM 690 C CA . ASP A 1 91 ? -3.619 -0.616 17.534 1.00 82.62 91 ASP A CA 1
ATOM 691 C C . ASP A 1 91 ? -2.282 -0.654 16.761 1.00 82.62 91 ASP A C 1
ATOM 693 O O . ASP A 1 91 ? -2.284 -0.464 15.537 1.00 82.62 91 ASP A O 1
ATOM 697 N N . PRO A 1 92 ? -1.132 -0.892 17.427 1.00 86.62 92 PRO A N 1
ATOM 698 C CA . PRO A 1 92 ? 0.172 -0.881 16.768 1.00 86.62 92 PRO A CA 1
ATOM 699 C C . PRO A 1 92 ? 0.286 -1.970 15.694 1.00 86.62 92 PRO A C 1
ATOM 701 O O . PRO A 1 92 ? 0.964 -1.762 14.689 1.00 86.62 92 PRO A O 1
ATOM 704 N N . GLU A 1 93 ? -0.430 -3.092 15.838 1.00 87.00 93 GLU A N 1
ATOM 705 C CA . GLU A 1 93 ? -0.416 -4.169 14.842 1.00 87.00 93 GLU A CA 1
ATOM 706 C C . GLU A 1 93 ? -1.044 -3.715 13.518 1.00 87.00 93 GLU A C 1
ATOM 708 O O . GLU A 1 93 ? -0.600 -4.116 12.440 1.00 87.00 93 GLU A O 1
ATOM 713 N N . ARG A 1 94 ? -2.054 -2.833 13.565 1.00 84.94 94 ARG A N 1
ATOM 714 C CA . ARG A 1 94 ? -2.655 -2.259 12.352 1.00 84.94 94 ARG A CA 1
ATOM 715 C C . ARG A 1 94 ? -1.722 -1.287 11.653 1.00 84.94 94 ARG A C 1
ATOM 717 O O . ARG A 1 94 ? -1.662 -1.304 10.423 1.00 84.94 94 ARG A O 1
ATOM 724 N N . GLU A 1 95 ? -1.020 -0.446 12.404 1.00 87.00 95 GLU A N 1
ATOM 725 C CA . GLU A 1 95 ? -0.041 0.478 11.827 1.00 87.00 95 GLU A CA 1
ATOM 726 C C . GLU A 1 95 ? 1.119 -0.283 11.177 1.00 87.00 95 GLU A C 1
ATOM 728 O O . GLU A 1 95 ? 1.518 0.031 10.055 1.00 87.00 95 GLU A O 1
ATOM 733 N N . GLU A 1 96 ? 1.626 -1.325 11.838 1.00 90.44 96 GLU A N 1
ATOM 734 C CA . GLU A 1 96 ? 2.661 -2.204 11.292 1.00 90.44 96 GLU A CA 1
ATOM 735 C C . GLU A 1 96 ? 2.176 -2.950 10.043 1.00 90.44 96 GLU A C 1
ATOM 737 O O . GLU A 1 96 ? 2.876 -2.969 9.028 1.00 90.44 96 GLU A O 1
ATOM 742 N N . ALA A 1 97 ? 0.949 -3.481 10.060 1.00 91.50 97 ALA A N 1
ATOM 743 C CA . ALA A 1 97 ? 0.349 -4.124 8.894 1.00 91.50 97 ALA A CA 1
ATOM 744 C C . ALA A 1 97 ? 0.197 -3.156 7.707 1.00 91.50 97 ALA A C 1
ATOM 746 O O . ALA A 1 97 ? 0.464 -3.532 6.564 1.00 91.50 97 ALA A O 1
ATOM 747 N N . GLN A 1 98 ? -0.190 -1.900 7.957 1.00 92.00 98 GLN A N 1
ATOM 748 C CA . GLN A 1 98 ? -0.262 -0.871 6.916 1.00 92.00 98 GLN A CA 1
ATOM 749 C C . GLN A 1 98 ? 1.120 -0.510 6.366 1.00 92.00 98 GLN A C 1
ATOM 751 O O . GLN A 1 98 ? 1.274 -0.372 5.153 1.00 92.00 98 GLN A O 1
ATOM 756 N N . ARG A 1 99 ? 2.139 -0.391 7.226 1.00 94.25 99 ARG A N 1
ATOM 757 C CA . ARG A 1 99 ? 3.519 -0.141 6.783 1.00 94.25 99 ARG A CA 1
ATOM 758 C C . ARG A 1 99 ? 4.038 -1.272 5.905 1.00 94.25 99 ARG A C 1
ATOM 760 O O . ARG A 1 99 ? 4.556 -0.990 4.829 1.00 94.25 99 ARG A O 1
ATOM 767 N N . LEU A 1 100 ? 3.833 -2.523 6.314 1.00 96.06 100 LEU A N 1
ATOM 768 C CA . LEU A 1 100 ? 4.261 -3.690 5.545 1.00 96.06 100 LEU A CA 1
ATOM 769 C C . LEU A 1 100 ? 3.531 -3.788 4.196 1.00 96.06 100 LEU A C 1
ATOM 771 O O . LEU A 1 100 ? 4.141 -4.124 3.181 1.00 96.06 100 LEU A O 1
ATOM 775 N N . LEU A 1 101 ? 2.237 -3.450 4.161 1.00 96.25 101 LEU A N 1
ATOM 776 C CA . LEU A 1 101 ? 1.470 -3.384 2.916 1.00 96.25 101 LEU A CA 1
ATOM 777 C C . LEU A 1 101 ? 2.044 -2.328 1.963 1.00 96.25 101 LEU A C 1
ATOM 779 O O . LEU A 1 101 ? 2.263 -2.623 0.789 1.00 96.25 101 LEU A O 1
ATOM 783 N N . ASN A 1 102 ? 2.315 -1.123 2.467 1.00 96.12 102 ASN A N 1
ATOM 784 C CA . ASN A 1 102 ? 2.877 -0.033 1.670 1.00 96.12 102 ASN A CA 1
ATOM 785 C C . ASN A 1 102 ? 4.289 -0.366 1.168 1.00 96.12 102 ASN A C 1
ATOM 787 O O . ASN A 1 102 ? 4.603 -0.113 0.008 1.00 96.12 102 ASN A O 1
ATOM 791 N N . GLU A 1 103 ? 5.128 -0.980 2.005 1.00 96.44 103 GLU A N 1
ATOM 792 C CA . GLU A 1 103 ? 6.465 -1.437 1.615 1.00 96.44 103 GLU A CA 1
ATOM 793 C C . GLU A 1 103 ? 6.393 -2.497 0.507 1.00 96.44 103 GLU A C 1
ATOM 795 O O . GLU A 1 103 ? 7.104 -2.411 -0.495 1.00 96.44 103 GLU A O 1
ATOM 800 N N . SER A 1 104 ? 5.477 -3.462 0.634 1.00 97.12 104 SER A N 1
ATOM 801 C CA . SER A 1 104 ? 5.249 -4.469 -0.402 1.00 97.12 104 SER A CA 1
ATOM 802 C C . SER A 1 104 ? 4.754 -3.859 -1.716 1.00 97.12 104 SER A C 1
ATOM 804 O O . SER A 1 104 ? 5.130 -4.352 -2.781 1.00 97.12 104 SER A O 1
ATOM 806 N N . GLN A 1 105 ? 3.901 -2.833 -1.665 1.00 97.12 105 GLN A N 1
ATOM 807 C CA . GLN A 1 105 ? 3.424 -2.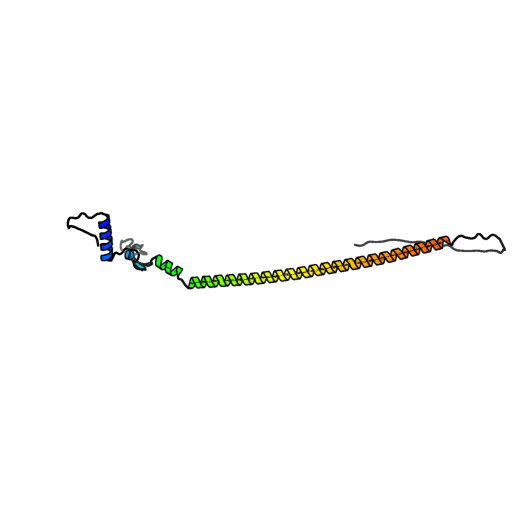132 -2.860 1.00 97.12 105 GLN A CA 1
ATOM 808 C C . GLN A 1 105 ? 4.562 -1.377 -3.539 1.00 97.12 105 GLN A C 1
ATOM 810 O O . GLN A 1 105 ? 4.784 -1.571 -4.731 1.00 97.12 105 GLN A O 1
ATOM 815 N N . LEU A 1 106 ? 5.341 -0.614 -2.771 1.00 97.50 106 LEU A N 1
ATOM 816 C CA . LEU A 1 106 ? 6.478 0.137 -3.293 1.00 97.50 106 LEU A CA 1
ATOM 817 C C . LEU A 1 106 ? 7.510 -0.787 -3.951 1.00 97.50 106 LEU A C 1
ATOM 819 O O . LEU A 1 106 ? 7.986 -0.502 -5.046 1.00 97.50 106 LEU A O 1
ATOM 823 N N . ARG A 1 107 ? 7.817 -1.927 -3.322 1.00 97.25 107 ARG A N 1
ATOM 824 C CA . ARG A 1 107 ? 8.736 -2.918 -3.894 1.00 97.25 107 ARG A CA 1
ATOM 825 C C . ARG A 1 107 ? 8.220 -3.481 -5.220 1.00 97.25 107 ARG A C 1
ATOM 827 O O . ARG A 1 107 ? 8.994 -3.632 -6.159 1.00 97.25 107 ARG A O 1
ATOM 834 N N . ARG A 1 108 ? 6.920 -3.778 -5.306 1.00 97.50 108 ARG A N 1
ATOM 835 C CA . ARG A 1 108 ? 6.299 -4.282 -6.537 1.00 97.50 108 ARG A CA 1
ATOM 836 C C . ARG A 1 108 ? 6.311 -3.235 -7.650 1.00 97.50 108 ARG A C 1
ATOM 838 O O . ARG A 1 108 ? 6.582 -3.578 -8.794 1.00 97.50 108 ARG A O 1
ATOM 845 N N . GLU A 1 109 ? 6.039 -1.976 -7.320 1.00 97.19 109 GLU A N 1
ATOM 846 C CA . GLU A 1 109 ? 6.102 -0.870 -8.279 1.00 97.19 109 GLU A CA 1
ATOM 847 C C . GLU A 1 109 ? 7.526 -0.649 -8.799 1.00 97.19 109 GLU A C 1
ATOM 849 O O . GLU A 1 109 ? 7.707 -0.432 -9.994 1.00 97.19 109 GLU A O 1
ATOM 854 N N . GLN A 1 110 ? 8.537 -0.752 -7.932 1.00 97.50 110 GLN A N 1
ATOM 855 C CA . GLN A 1 110 ? 9.944 -0.674 -8.333 1.00 97.50 110 GLN A CA 1
ATOM 856 C C . GLN A 1 110 ? 10.325 -1.813 -9.283 1.00 97.50 110 GLN A C 1
ATOM 858 O O . GLN A 1 110 ? 10.869 -1.552 -10.352 1.00 97.50 110 GLN A O 1
ATOM 863 N N . GLU A 1 111 ? 9.980 -3.057 -8.945 1.00 97.25 111 GLU A N 1
ATOM 864 C CA . GLU A 1 111 ? 10.236 -4.215 -9.812 1.00 97.25 111 GLU A CA 1
ATOM 865 C C . GLU A 1 111 ? 9.535 -4.068 -11.173 1.00 97.25 111 GLU A C 1
ATOM 867 O O . GLU A 1 111 ? 10.124 -4.330 -12.221 1.00 97.25 111 GLU A O 1
ATOM 872 N N . GLU A 1 112 ? 8.292 -3.582 -11.188 1.00 97.44 112 GLU A N 1
ATOM 873 C CA . GLU A 1 112 ? 7.561 -3.341 -12.430 1.00 97.44 112 GLU A CA 1
ATOM 874 C C . GLU A 1 112 ? 8.193 -2.220 -13.272 1.00 97.44 112 GLU A C 1
ATOM 876 O O . GLU A 1 112 ? 8.272 -2.339 -14.496 1.00 97.44 112 GLU A O 1
ATOM 881 N N . GLN A 1 113 ? 8.685 -1.150 -12.643 1.00 97.31 113 GLN A N 1
ATOM 882 C CA . GLN A 1 113 ? 9.416 -0.089 -13.339 1.00 97.31 113 GLN A CA 1
ATOM 883 C C . GLN A 1 113 ? 10.735 -0.597 -13.929 1.00 97.31 113 GLN A C 1
ATOM 885 O O . GLN A 1 113 ? 11.051 -0.273 -15.075 1.00 97.31 113 GLN A O 1
ATOM 890 N N . GLU A 1 114 ? 11.481 -1.421 -13.194 1.00 97.44 114 GLU A N 1
ATOM 891 C CA . GLU A 1 114 ? 12.718 -2.034 -13.684 1.00 97.44 114 GLU A CA 1
ATOM 892 C C . GLU A 1 114 ? 12.456 -2.964 -14.873 1.00 97.44 114 GLU A C 1
ATOM 894 O O . GLU A 1 114 ? 13.165 -2.891 -15.881 1.00 97.44 114 GLU A O 1
ATOM 899 N N . LEU A 1 115 ? 11.402 -3.783 -14.804 1.00 97.69 115 LEU A N 1
ATOM 900 C CA . LEU A 1 115 ? 10.987 -4.651 -15.907 1.00 97.69 115 LEU A CA 1
ATOM 901 C C . LEU A 1 115 ? 10.578 -3.846 -17.144 1.00 97.69 115 LEU A C 1
ATOM 903 O O . LEU A 1 115 ? 11.026 -4.166 -18.246 1.00 97.69 115 LEU A O 1
ATOM 907 N N . ARG A 1 116 ? 9.790 -2.776 -16.977 1.00 97.56 116 ARG A N 1
ATOM 908 C CA . ARG A 1 116 ? 9.399 -1.887 -18.084 1.00 97.56 116 ARG A CA 1
ATOM 909 C C . ARG A 1 116 ? 10.614 -1.208 -18.715 1.00 97.56 116 ARG A C 1
ATOM 911 O O . ARG A 1 116 ? 10.755 -1.236 -19.933 1.00 97.56 116 ARG A O 1
ATOM 918 N N . ALA A 1 117 ? 11.531 -0.679 -17.907 1.00 97.56 117 ALA A N 1
ATOM 919 C CA . ALA A 1 117 ? 12.756 -0.056 -18.406 1.00 97.56 117 ALA A CA 1
ATOM 920 C C . ALA A 1 117 ? 13.665 -1.063 -19.136 1.00 97.56 117 ALA A C 1
ATOM 922 O O . ALA A 1 117 ? 14.297 -0.726 -20.140 1.00 97.56 117 ALA A O 1
ATOM 923 N N . ALA A 1 118 ? 13.740 -2.309 -18.657 1.00 97.31 118 ALA A N 1
ATOM 924 C CA . ALA A 1 118 ? 14.477 -3.372 -19.332 1.00 97.31 118 ALA A CA 1
ATOM 925 C C . ALA A 1 118 ? 13.823 -3.764 -20.667 1.00 97.31 118 ALA A C 1
ATOM 927 O O . ALA A 1 118 ? 14.527 -3.955 -21.660 1.00 97.31 118 ALA A O 1
ATOM 928 N N . GLU A 1 119 ? 12.492 -3.860 -20.718 1.00 97.50 119 GLU A N 1
ATOM 929 C CA . GLU A 1 119 ? 11.752 -4.143 -21.950 1.00 97.50 119 GLU A CA 1
ATOM 930 C C . GLU A 1 119 ? 11.914 -3.017 -22.979 1.00 97.50 119 GLU A C 1
ATOM 932 O O . GLU A 1 119 ? 12.192 -3.295 -24.145 1.00 97.50 119 GLU A O 1
ATOM 937 N N . GLU A 1 120 ? 11.823 -1.755 -22.558 1.00 97.19 120 GLU A N 1
ATOM 938 C CA . GLU A 1 120 ? 12.048 -0.595 -23.426 1.00 97.19 120 GLU A CA 1
ATOM 939 C C . GLU A 1 120 ? 13.465 -0.582 -24.001 1.00 97.19 120 GLU A C 1
ATOM 941 O O . GLU A 1 120 ? 13.628 -0.431 -25.211 1.00 97.19 120 GLU A O 1
ATOM 946 N N . LYS A 1 121 ? 14.491 -0.839 -23.180 1.00 97.44 121 LYS A N 1
ATOM 947 C CA . LYS A 1 121 ? 15.875 -0.963 -23.667 1.00 97.44 121 LYS A CA 1
ATOM 948 C C . LYS A 1 121 ? 16.037 -2.097 -24.676 1.00 97.44 121 LYS A C 1
ATOM 950 O O . LYS A 1 121 ? 16.760 -1.943 -25.656 1.00 97.44 121 LYS A O 1
ATOM 955 N N . ARG A 1 122 ? 15.373 -3.239 -24.460 1.00 97.44 122 ARG A N 1
ATOM 956 C CA . ARG A 1 122 ? 15.403 -4.358 -25.416 1.00 97.44 122 ARG A CA 1
ATOM 957 C C . ARG A 1 122 ? 14.731 -3.987 -26.734 1.00 97.44 122 ARG A C 1
ATOM 959 O O . ARG A 1 122 ? 15.305 -4.278 -27.777 1.00 97.44 122 ARG A O 1
ATOM 966 N N . LYS A 1 123 ? 13.575 -3.318 -26.688 1.00 97.50 123 LYS A N 1
ATOM 967 C CA . LYS A 1 123 ? 12.869 -2.835 -27.885 1.00 97.50 123 LYS A CA 1
ATOM 968 C C . LYS A 1 123 ? 13.698 -1.813 -28.657 1.00 97.50 123 LYS A C 1
ATOM 970 O O . LYS A 1 123 ? 13.828 -1.953 -29.864 1.00 97.50 123 LYS A O 1
ATOM 975 N N . GLN A 1 124 ? 14.316 -0.853 -27.969 1.00 97.19 124 GLN A N 1
ATOM 976 C CA . GLN A 1 124 ? 15.204 0.132 -28.595 1.00 97.19 124 GLN A CA 1
ATOM 977 C C . GLN A 1 124 ? 16.401 -0.538 -29.277 1.00 97.19 124 GLN A C 1
ATOM 979 O O . GLN A 1 124 ? 16.692 -0.235 -30.426 1.00 97.19 124 GLN A O 1
ATOM 984 N N . ALA A 1 125 ? 17.051 -1.500 -28.613 1.00 97.19 125 ALA A N 1
ATOM 985 C CA . ALA A 1 125 ? 18.174 -2.226 -29.203 1.00 97.19 125 ALA A CA 1
ATOM 986 C C . ALA A 1 125 ? 17.761 -3.108 -30.399 1.00 97.19 125 ALA A C 1
ATOM 988 O O . ALA A 1 125 ? 18.545 -3.300 -31.325 1.00 97.19 125 ALA A O 1
ATOM 989 N N . GLU A 1 126 ? 16.556 -3.682 -30.384 1.00 97.31 126 GLU A N 1
ATOM 990 C CA . GLU A 1 126 ? 16.013 -4.434 -31.521 1.00 97.31 126 GLU A CA 1
ATOM 991 C C . GLU A 1 126 ? 15.665 -3.510 -32.693 1.00 97.31 126 GLU A C 1
ATOM 993 O O . GLU A 1 126 ? 15.984 -3.822 -33.839 1.00 97.31 126 GLU A O 1
ATOM 998 N N . GLU A 1 127 ? 15.067 -2.353 -32.411 1.00 97.00 127 GLU A N 1
ATOM 999 C CA . GLU A 1 127 ? 14.737 -1.354 -33.422 1.00 97.00 127 GLU A CA 1
ATOM 1000 C C . GLU A 1 127 ? 15.995 -0.755 -34.057 1.00 97.00 127 GLU A C 1
ATOM 1002 O O . GLU A 1 127 ? 16.068 -0.676 -35.279 1.00 97.00 127 GLU A O 1
ATOM 1007 N N . GLU A 1 128 ? 17.019 -0.432 -33.265 1.00 97.00 128 GLU A N 1
ATOM 1008 C CA . GLU A 1 128 ? 18.310 0.050 -33.766 1.00 97.00 128 GLU A CA 1
ATOM 1009 C C . GLU A 1 128 ? 18.984 -0.992 -34.668 1.00 97.00 128 GLU A C 1
ATOM 1011 O O . GLU A 1 128 ? 19.448 -0.666 -35.760 1.00 97.00 128 GLU A O 1
ATOM 1016 N N . LYS A 1 129 ? 18.966 -2.274 -34.276 1.00 97.44 129 LYS A N 1
ATOM 1017 C CA . LYS A 1 129 ? 19.473 -3.363 -35.126 1.00 97.44 129 LYS A CA 1
ATOM 1018 C C . LYS A 1 129 ? 18.699 -3.482 -36.431 1.00 97.44 129 LYS A C 1
ATOM 1020 O O . LYS A 1 129 ? 19.311 -3.641 -37.481 1.00 97.44 129 LYS A O 1
ATOM 1025 N N . ARG A 1 130 ? 17.369 -3.390 -36.373 1.00 97.75 130 ARG A N 1
ATOM 1026 C CA . ARG A 1 130 ? 16.515 -3.454 -37.562 1.00 97.75 130 ARG A CA 1
ATOM 1027 C C . ARG A 1 130 ? 16.754 -2.264 -38.491 1.00 97.75 130 ARG A C 1
ATOM 1029 O O . ARG A 1 130 ? 16.767 -2.445 -39.703 1.00 97.75 130 ARG A O 1
ATOM 1036 N N . GLN A 1 131 ? 16.948 -1.066 -37.944 1.00 97.06 131 GLN A N 1
ATOM 1037 C CA . GLN A 1 131 ? 17.285 0.125 -38.724 1.00 97.06 131 GLN A CA 1
ATOM 1038 C C . GLN A 1 131 ? 18.666 -0.014 -39.375 1.00 97.06 131 GLN A C 1
ATOM 1040 O O . GLN A 1 131 ? 18.789 0.242 -40.569 1.00 97.06 131 GLN A O 1
ATOM 1045 N N . ALA A 1 132 ? 19.670 -0.502 -38.640 1.00 97.19 132 ALA A N 1
ATOM 1046 C CA . ALA A 1 132 ? 21.004 -0.754 -39.179 1.00 97.19 132 ALA A CA 1
ATOM 1047 C C . ALA A 1 132 ? 21.000 -1.824 -40.288 1.00 97.19 132 ALA A C 1
ATOM 1049 O O . ALA A 1 132 ? 21.687 -1.667 -41.293 1.00 97.19 132 ALA A O 1
ATOM 1050 N N . GLU A 1 133 ? 20.207 -2.892 -40.141 1.00 96.69 133 GLU A N 1
ATOM 1051 C CA . GLU A 1 133 ? 20.042 -3.920 -41.177 1.00 96.69 133 GLU A CA 1
ATOM 1052 C C . GLU A 1 133 ? 19.360 -3.354 -42.431 1.00 96.69 133 GLU A C 1
ATOM 1054 O O . GLU A 1 133 ? 19.841 -3.578 -43.539 1.00 96.69 133 GLU A O 1
ATOM 1059 N N . GLN A 1 134 ? 18.304 -2.549 -42.268 1.00 97.12 134 GLN A N 1
ATOM 1060 C CA . GLN A 1 134 ? 17.638 -1.875 -43.389 1.00 97.12 134 GLN A CA 1
ATOM 1061 C C . GLN A 1 134 ? 18.552 -0.869 -44.095 1.00 97.12 134 GLN A C 1
ATOM 1063 O O . GLN A 1 134 ? 18.515 -0.757 -45.318 1.00 97.12 134 GLN A O 1
ATOM 1068 N N . GLU A 1 135 ? 19.365 -0.120 -43.353 1.00 96.44 135 GLU A N 1
ATOM 1069 C CA . GLU A 1 135 ? 20.330 0.810 -43.939 1.00 96.44 135 GLU A CA 1
ATOM 1070 C C . GLU A 1 135 ? 21.427 0.061 -44.702 1.00 96.44 135 GLU A C 1
ATOM 1072 O O . GLU A 1 135 ? 21.725 0.417 -45.842 1.00 96.44 135 GLU A O 1
ATOM 1077 N N . ALA A 1 136 ? 21.960 -1.023 -44.133 1.00 96.81 136 ALA A N 1
ATOM 1078 C CA . ALA A 1 136 ? 22.931 -1.877 -44.808 1.00 96.81 136 ALA A CA 1
ATOM 1079 C C . ALA A 1 136 ? 22.354 -2.512 -46.086 1.00 96.81 136 ALA A C 1
ATOM 1081 O O . ALA A 1 136 ? 23.023 -2.516 -47.118 1.00 96.81 136 ALA A O 1
ATOM 1082 N N . GLU A 1 137 ? 21.106 -2.990 -46.052 1.00 96.88 137 GLU A N 1
ATOM 1083 C CA . GLU A 1 137 ? 20.410 -3.523 -47.229 1.00 96.88 137 GLU A CA 1
ATOM 1084 C C . GLU A 1 137 ? 20.215 -2.442 -48.301 1.00 96.88 137 GLU A C 1
ATOM 1086 O O . GLU A 1 137 ? 20.460 -2.689 -49.481 1.00 96.88 137 GLU A O 1
ATOM 1091 N N . ARG A 1 138 ? 19.844 -1.216 -47.906 1.00 97.25 138 ARG A N 1
ATOM 1092 C CA . ARG A 1 138 ? 19.712 -0.089 -48.841 1.00 97.25 138 ARG A CA 1
ATOM 1093 C C . ARG A 1 138 ? 21.038 0.283 -49.496 1.00 97.25 138 ARG A C 1
ATOM 1095 O O . ARG A 1 138 ? 21.051 0.499 -50.705 1.00 97.25 138 ARG A O 1
ATOM 1102 N N . ILE A 1 139 ? 22.126 0.342 -48.728 1.00 96.88 139 ILE A N 1
ATOM 1103 C CA . ILE A 1 139 ? 23.465 0.639 -49.256 1.00 96.88 139 ILE A CA 1
ATOM 1104 C C . ILE A 1 139 ? 23.908 -0.469 -50.220 1.00 96.88 139 ILE A C 1
ATOM 1106 O O . ILE A 1 139 ? 24.367 -0.169 -51.319 1.00 96.88 139 ILE A O 1
ATOM 1110 N N . ALA A 1 140 ? 23.713 -1.740 -49.855 1.00 96.94 140 ALA A N 1
ATOM 1111 C CA . ALA A 1 140 ? 24.055 -2.871 -50.717 1.00 96.94 140 ALA A CA 1
ATOM 1112 C C . ALA A 1 140 ? 23.242 -2.873 -52.025 1.00 96.94 140 ALA A C 1
ATOM 1114 O O . ALA A 1 140 ? 23.802 -3.107 -53.096 1.00 96.94 140 ALA A O 1
ATOM 1115 N N . ALA A 1 141 ? 21.942 -2.563 -51.959 1.00 96.50 141 ALA A N 1
ATOM 1116 C CA . ALA A 1 141 ? 21.086 -2.455 -53.138 1.00 96.50 141 ALA A CA 1
ATOM 1117 C C . ALA A 1 141 ? 21.484 -1.279 -54.047 1.00 96.50 141 ALA A C 1
ATOM 1119 O O . ALA A 1 141 ? 21.446 -1.410 -55.271 1.00 96.50 141 ALA A O 1
ATOM 1120 N N . GLU A 1 142 ? 21.885 -0.138 -53.475 1.00 95.94 142 GLU A N 1
ATOM 1121 C CA . GLU A 1 142 ? 22.383 1.012 -54.238 1.00 95.94 142 GLU A CA 1
ATOM 1122 C C . GLU A 1 142 ? 23.724 0.703 -54.920 1.00 95.94 142 GLU A C 1
ATOM 1124 O O . GLU A 1 142 ? 23.890 1.000 -56.104 1.00 95.94 142 GLU A O 1
ATOM 1129 N N . GLU A 1 143 ? 24.655 0.049 -54.218 1.00 95.56 143 GLU A N 1
ATOM 1130 C CA . GLU A 1 143 ? 25.938 -0.377 -54.787 1.00 95.56 143 GLU A CA 1
ATOM 1131 C C . GLU A 1 143 ? 25.744 -1.402 -55.916 1.00 95.56 143 GLU A C 1
ATOM 1133 O O . GLU A 1 143 ? 26.367 -1.294 -56.976 1.00 95.56 143 GLU A O 1
ATOM 1138 N N . GLU A 1 144 ? 24.845 -2.373 -55.737 1.00 95.44 144 GLU A N 1
ATOM 1139 C CA . GLU A 1 144 ? 24.522 -3.347 -56.778 1.00 95.44 144 GLU A CA 1
ATOM 1140 C C . GLU A 1 144 ? 23.868 -2.682 -57.996 1.00 95.44 144 GLU A C 1
ATOM 1142 O O . GLU A 1 144 ? 24.282 -2.947 -59.128 1.00 95.44 144 GLU A O 1
ATOM 1147 N N . ALA A 1 145 ? 22.913 -1.769 -57.789 1.00 95.75 145 ALA A N 1
ATOM 1148 C CA . ALA A 1 145 ? 22.297 -1.010 -58.874 1.00 95.75 145 ALA A CA 1
ATOM 1149 C C . ALA A 1 145 ? 23.328 -0.155 -59.633 1.00 95.75 145 ALA A C 1
ATOM 1151 O O . ALA A 1 145 ? 23.314 -0.128 -60.866 1.00 95.75 145 ALA A O 1
ATOM 1152 N N . ALA A 1 146 ? 24.263 0.486 -58.923 1.00 95.94 146 ALA A N 1
ATOM 1153 C CA . ALA A 1 146 ? 25.354 1.242 -59.533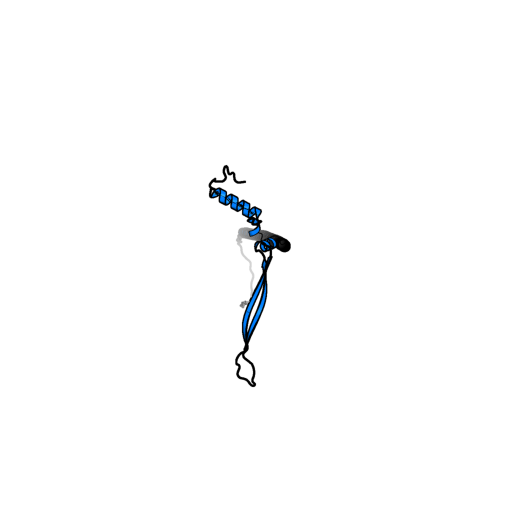 1.00 95.94 146 ALA A CA 1
ATOM 1154 C C . ALA A 1 146 ? 26.298 0.338 -60.345 1.00 95.94 146 ALA A C 1
ATOM 1156 O O . ALA A 1 146 ? 26.694 0.706 -61.454 1.00 95.94 146 ALA A O 1
ATOM 1157 N N . ARG A 1 147 ? 26.620 -0.864 -59.843 1.00 95.62 147 ARG A N 1
ATOM 1158 C CA . ARG A 1 147 ? 27.448 -1.847 -60.561 1.00 95.62 147 ARG A CA 1
ATOM 1159 C C . ARG A 1 147 ? 26.766 -2.337 -61.838 1.00 95.62 147 ARG A C 1
ATOM 1161 O O . ARG A 1 147 ? 27.415 -2.386 -62.881 1.00 95.62 147 ARG A O 1
ATOM 1168 N N . VAL A 1 148 ? 25.471 -2.658 -61.775 1.00 96.31 148 VAL A N 1
ATOM 1169 C CA . VAL A 1 148 ? 24.682 -3.082 -62.945 1.00 96.31 148 VAL A CA 1
ATOM 1170 C C . VAL A 1 148 ? 24.593 -1.958 -63.980 1.00 96.31 148 VAL A C 1
ATOM 1172 O O . VAL A 1 148 ? 24.840 -2.205 -65.158 1.00 96.31 148 VAL A O 1
ATOM 1175 N N . ALA A 1 149 ? 24.329 -0.717 -63.555 1.00 95.19 149 ALA A N 1
ATOM 1176 C CA . ALA A 1 149 ? 24.278 0.435 -64.456 1.00 95.19 149 ALA A CA 1
ATOM 1177 C C . ALA A 1 149 ? 25.636 0.725 -65.124 1.00 95.19 149 ALA A C 1
ATOM 1179 O O . ALA A 1 149 ? 25.686 1.042 -66.313 1.00 95.19 149 ALA A O 1
ATOM 1180 N N . ALA A 1 150 ? 26.745 0.584 -64.389 1.00 94.12 150 ALA A N 1
ATOM 1181 C CA . ALA A 1 150 ? 28.088 0.727 -64.945 1.00 94.12 150 ALA A CA 1
ATOM 1182 C C . ALA A 1 150 ? 28.405 -0.374 -65.972 1.00 94.12 150 ALA A C 1
ATOM 1184 O O . ALA A 1 150 ? 28.946 -0.078 -67.037 1.00 94.12 150 ALA A O 1
ATOM 1185 N N . GLU A 1 151 ? 28.044 -1.630 -65.690 1.00 94.06 151 GLU A N 1
ATOM 1186 C CA . GLU A 1 151 ? 28.233 -2.742 -66.627 1.00 94.06 151 GLU A CA 1
ATOM 1187 C C . GLU A 1 151 ? 27.393 -2.566 -67.903 1.00 94.06 151 GLU A C 1
ATOM 1189 O O . GLU A 1 151 ? 27.886 -2.791 -69.009 1.00 94.06 151 GLU A O 1
ATOM 1194 N N . GLU A 1 152 ? 26.144 -2.112 -67.771 1.00 92.56 152 GLU A N 1
ATOM 1195 C CA . GLU A 1 152 ? 25.271 -1.820 -68.910 1.00 92.56 152 GLU A CA 1
ATOM 1196 C C . GLU A 1 152 ? 25.812 -0.662 -69.760 1.00 92.56 152 GLU A C 1
ATOM 1198 O O . GLU A 1 152 ? 25.827 -0.760 -70.987 1.00 92.56 152 GLU A O 1
ATOM 1203 N N . ALA A 1 153 ? 26.346 0.393 -69.134 1.00 93.00 153 ALA A N 1
ATOM 1204 C CA . ALA A 1 153 ? 26.985 1.500 -69.844 1.00 93.00 153 ALA A CA 1
ATOM 1205 C C . ALA A 1 153 ? 28.235 1.056 -70.626 1.00 93.00 153 ALA A 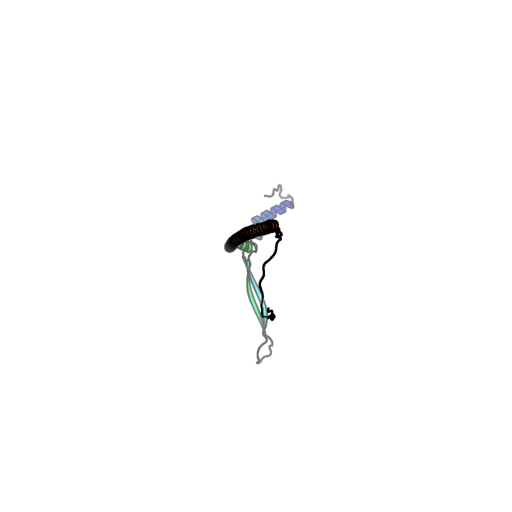C 1
ATOM 1207 O O . ALA A 1 153 ? 28.429 1.497 -71.760 1.00 93.00 153 ALA A O 1
ATOM 1208 N N . VAL A 1 154 ? 29.056 0.158 -70.062 1.00 94.12 154 VAL A N 1
ATOM 1209 C CA . VAL A 1 154 ? 30.211 -0.427 -70.769 1.00 94.12 154 VAL A CA 1
ATOM 1210 C C . VAL A 1 154 ? 29.749 -1.269 -71.959 1.00 94.12 154 VAL A C 1
ATOM 1212 O O . VAL A 1 154 ? 30.262 -1.078 -73.060 1.00 94.12 154 VAL A O 1
ATOM 1215 N N . ARG A 1 155 ? 28.743 -2.139 -71.783 1.00 93.06 155 ARG A N 1
ATOM 1216 C CA . ARG A 1 155 ? 28.192 -2.939 -72.893 1.00 93.06 155 ARG A CA 1
ATOM 1217 C C . ARG A 1 155 ? 27.588 -2.066 -73.996 1.00 93.06 155 ARG A C 1
ATOM 1219 O O . ARG A 1 155 ? 27.804 -2.345 -75.172 1.00 93.06 155 ARG A O 1
ATOM 1226 N N . ALA A 1 156 ? 26.865 -1.005 -73.637 1.00 92.31 156 ALA A N 1
ATOM 1227 C CA . ALA A 1 156 ? 26.297 -0.067 -74.602 1.00 92.31 156 ALA A CA 1
ATOM 1228 C C . ALA A 1 156 ? 27.387 0.689 -75.383 1.00 92.31 156 ALA A C 1
ATOM 1230 O O . ALA A 1 156 ? 27.258 0.873 -76.594 1.00 92.31 156 ALA A O 1
ATOM 1231 N N . ALA A 1 157 ? 28.476 1.088 -74.715 1.00 90.81 157 ALA A N 1
ATOM 1232 C CA . ALA A 1 157 ? 29.621 1.727 -75.362 1.00 90.81 157 ALA A CA 1
ATOM 1233 C C . ALA A 1 157 ? 30.359 0.775 -76.323 1.00 90.81 157 ALA A C 1
ATOM 1235 O O . ALA A 1 157 ? 30.698 1.186 -77.432 1.00 90.81 157 ALA A O 1
ATOM 1236 N N . GLU A 1 158 ? 30.555 -0.491 -75.939 1.00 88.94 158 GLU A N 1
ATOM 1237 C CA . GLU A 1 158 ? 31.167 -1.518 -76.797 1.00 88.94 158 GLU A CA 1
ATOM 1238 C C . GLU A 1 158 ? 30.289 -1.832 -78.024 1.00 88.94 158 GLU A C 1
ATOM 1240 O O . GLU A 1 158 ? 30.792 -1.971 -79.140 1.00 88.94 158 GLU A O 1
ATOM 1245 N N . GLU A 1 159 ? 28.962 -1.887 -77.860 1.00 87.00 159 GLU A N 1
ATOM 1246 C CA . GLU A 1 159 ? 28.038 -2.096 -78.981 1.00 87.00 159 GLU A CA 1
ATOM 1247 C C . GLU A 1 159 ? 28.032 -0.906 -79.959 1.00 87.00 159 GLU A C 1
ATOM 1249 O O . GLU A 1 159 ? 28.027 -1.106 -81.177 1.00 87.00 159 GLU A O 1
ATOM 1254 N N . GLU A 1 160 ? 28.071 0.328 -79.449 1.00 86.81 160 GLU A N 1
ATOM 1255 C CA . GLU A 1 160 ? 28.226 1.546 -80.256 1.00 86.81 160 GLU A CA 1
ATOM 1256 C C . GLU A 1 160 ? 29.564 1.576 -81.004 1.00 86.81 160 GLU A C 1
ATOM 1258 O O . GLU A 1 160 ? 29.603 1.907 -82.193 1.00 86.81 160 GLU A O 1
ATOM 1263 N N . GLU A 1 161 ? 30.667 1.202 -80.350 1.00 86.25 161 GLU A N 1
ATOM 1264 C CA . GLU A 1 161 ? 31.978 1.126 -80.998 1.00 86.25 161 GLU A CA 1
ATOM 1265 C C . GLU A 1 161 ? 31.981 0.083 -82.119 1.00 86.25 161 GLU A C 1
ATOM 1267 O O . GLU A 1 161 ? 32.403 0.378 -83.240 1.00 86.25 161 GLU A O 1
ATOM 1272 N N . ARG A 1 162 ? 31.406 -1.096 -81.864 1.00 87.38 162 ARG A N 1
ATOM 1273 C CA . ARG A 1 162 ? 31.287 -2.167 -82.855 1.00 87.38 162 ARG A CA 1
ATOM 1274 C C . ARG A 1 162 ? 30.414 -1.760 -84.048 1.00 87.38 162 ARG A C 1
ATOM 1276 O O . ARG A 1 162 ? 30.773 -2.057 -85.187 1.00 87.38 162 ARG A O 1
ATOM 1283 N N . LYS A 1 163 ? 29.317 -1.023 -83.824 1.00 87.38 163 LYS A N 1
ATOM 1284 C CA . LYS A 1 163 ? 28.494 -0.438 -84.905 1.00 87.38 163 LYS A CA 1
ATOM 1285 C C . LYS A 1 163 ? 29.268 0.601 -85.719 1.00 87.38 163 LYS A C 1
ATOM 1287 O O . LYS A 1 163 ? 29.212 0.573 -86.947 1.00 87.38 163 LYS A O 1
ATOM 1292 N N . ARG A 1 164 ? 30.031 1.485 -85.066 1.00 83.44 164 ARG A N 1
ATOM 1293 C CA . ARG A 1 164 ? 30.882 2.480 -85.749 1.00 83.44 164 ARG A CA 1
ATOM 1294 C C . ARG A 1 164 ? 32.002 1.829 -86.558 1.00 83.44 164 ARG A C 1
ATOM 1296 O O . ARG A 1 164 ? 32.351 2.333 -87.625 1.00 83.44 164 ARG A O 1
ATOM 1303 N N . GLU A 1 165 ? 32.588 0.741 -86.069 1.00 78.12 165 GLU A N 1
ATOM 1304 C CA . GLU A 1 165 ? 33.606 -0.016 -86.801 1.00 78.12 165 GLU A CA 1
ATOM 1305 C C . GLU A 1 165 ? 33.007 -0.711 -88.035 1.00 78.12 165 GLU A C 1
ATOM 1307 O O . GLU A 1 165 ? 33.583 -0.652 -89.125 1.00 78.12 165 GLU A O 1
ATOM 1312 N N . GLU A 1 166 ? 31.811 -1.290 -87.903 1.00 77.06 166 GLU A N 1
ATOM 1313 C CA . GLU A 1 166 ? 31.077 -1.896 -89.018 1.00 77.06 166 GLU A CA 1
ATOM 1314 C C . GLU A 1 166 ? 30.685 -0.858 -90.087 1.00 77.06 166 GLU A C 1
ATOM 1316 O O . GLU A 1 166 ? 30.865 -1.104 -91.283 1.00 77.06 166 GLU A O 1
ATOM 1321 N N . GLU A 1 167 ? 30.255 0.342 -89.683 1.00 75.75 167 GLU A N 1
ATOM 1322 C CA . GLU A 1 167 ? 29.935 1.444 -90.601 1.00 75.75 167 GLU A CA 1
ATOM 1323 C C . GLU A 1 167 ? 31.171 1.947 -91.370 1.00 75.75 167 GLU A C 1
ATOM 1325 O O . GLU A 1 167 ? 31.114 2.156 -92.589 1.00 75.75 167 GLU A O 1
ATOM 1330 N N . LYS A 1 168 ? 32.323 2.071 -90.694 1.00 72.62 168 LYS A N 1
ATOM 1331 C CA . LYS A 1 168 ? 33.603 2.424 -91.335 1.00 72.62 168 LYS A CA 1
ATOM 1332 C C . LYS A 1 168 ? 34.030 1.373 -92.358 1.00 72.62 168 LYS A C 1
ATOM 1334 O O . LYS A 1 168 ? 34.450 1.721 -93.460 1.00 72.62 168 LYS A O 1
ATOM 1339 N N . ARG A 1 169 ? 33.866 0.093 -92.025 1.00 67.31 169 ARG A N 1
ATOM 1340 C CA . ARG A 1 169 ? 34.218 -1.032 -92.899 1.00 67.31 169 ARG A CA 1
ATOM 1341 C C . ARG A 1 169 ? 33.268 -1.163 -94.100 1.00 67.31 169 ARG A C 1
ATOM 1343 O O . ARG A 1 169 ? 33.694 -1.586 -95.174 1.00 67.31 169 ARG A O 1
ATOM 1350 N N . GLY A 1 170 ? 32.012 -0.730 -93.962 1.00 61.00 170 GLY A N 1
ATOM 1351 C CA . GLY A 1 170 ? 31.048 -0.614 -95.062 1.00 61.00 170 GLY A CA 1
ATOM 1352 C C . GLY A 1 170 ? 31.366 0.506 -96.064 1.00 61.00 170 GLY A C 1
ATOM 1353 O O . GLY A 1 170 ? 31.102 0.353 -97.257 1.00 61.00 170 GLY A O 1
ATOM 1354 N N . HIS A 1 171 ? 31.991 1.604 -95.625 1.00 54.72 171 HIS A N 1
ATOM 1355 C CA . HIS A 1 171 ? 32.389 2.715 -96.504 1.00 54.72 171 HIS A CA 1
ATOM 1356 C C . HIS A 1 171 ? 33.649 2.438 -97.350 1.00 54.72 171 HIS A C 1
ATOM 1358 O O . HIS A 1 171 ? 33.900 3.153 -98.324 1.00 54.72 171 HIS A O 1
ATOM 1364 N N . GLU A 1 172 ? 34.419 1.391 -97.033 1.00 48.16 172 GLU A N 1
ATOM 1365 C CA . GLU A 1 172 ? 35.674 1.045 -97.722 1.00 48.16 172 GLU A CA 1
ATOM 1366 C C . GLU A 1 172 ? 35.499 0.006 -98.854 1.00 48.16 172 GLU A C 1
ATOM 1368 O O . GLU A 1 172 ? 36.383 -0.177 -99.693 1.00 48.16 172 GLU A O 1
ATOM 1373 N N . ALA A 1 173 ? 34.325 -0.627 -98.964 1.00 49.91 173 ALA A N 1
ATOM 1374 C CA . ALA A 1 173 ? 34.025 -1.628 -99.988 1.00 49.91 173 ALA A CA 1
ATOM 1375 C C . ALA A 1 173 ? 33.217 -1.052 -101.173 1.00 49.91 173 ALA A C 1
ATOM 1377 O O . ALA A 1 173 ? 32.052 -1.386 -101.381 1.00 49.91 173 ALA A O 1
ATOM 1378 N N . LYS A 1 174 ? 33.852 -0.222 -102.015 1.00 43.25 174 LYS A N 1
ATOM 1379 C CA . LYS A 1 174 ? 33.392 0.010 -103.403 1.00 43.25 174 LYS A CA 1
ATOM 1380 C C . LYS A 1 174 ? 34.152 -0.927 -104.357 1.00 43.25 174 LYS A C 1
ATOM 1382 O O . LYS A 1 174 ? 35.380 -0.833 -104.417 1.00 43.25 174 LYS A O 1
ATOM 1387 N N . PRO A 1 175 ? 33.493 -1.802 -105.144 1.00 44.94 175 PRO A N 1
ATOM 1388 C CA . PRO A 1 175 ? 34.204 -2.689 -106.059 1.00 44.94 175 PRO A CA 1
ATOM 1389 C C . PRO A 1 175 ? 34.652 -1.928 -107.317 1.00 44.94 175 PRO A C 1
ATOM 1391 O O . PRO A 1 175 ? 33.843 -1.351 -108.043 1.00 44.94 175 PRO A O 1
ATOM 1394 N N . LYS A 1 176 ? 35.961 -1.947 -107.601 1.00 42.50 176 LYS A N 1
ATOM 1395 C CA . LYS A 1 176 ? 36.521 -1.542 -108.899 1.00 42.50 176 LYS A CA 1
ATOM 1396 C C . LYS A 1 176 ? 36.205 -2.616 -109.945 1.00 42.50 176 LYS A C 1
ATOM 1398 O O . LYS A 1 176 ? 36.700 -3.737 -109.854 1.00 42.50 176 LYS A O 1
ATOM 1403 N N . VAL A 1 177 ? 35.424 -2.241 -110.954 1.00 38.25 177 VAL A N 1
ATOM 1404 C CA . VAL A 1 177 ? 35.235 -2.987 -112.207 1.00 38.25 177 VAL A CA 1
ATOM 1405 C C . VAL A 1 177 ? 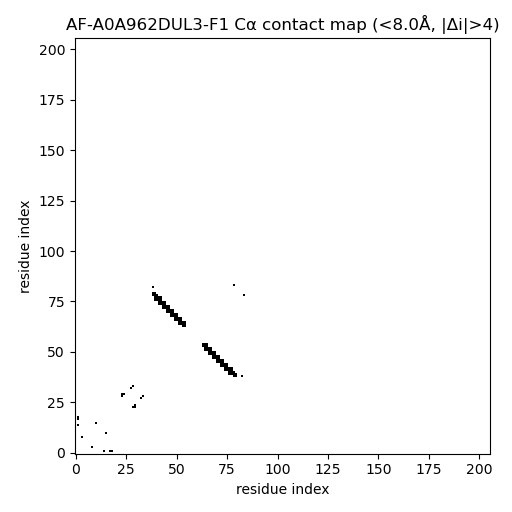36.595 -3.156 -112.899 1.00 38.25 177 VAL A C 1
ATOM 1407 O O . VAL A 1 177 ? 37.295 -2.171 -113.133 1.00 38.25 177 VAL A O 1
ATOM 1410 N N . LYS A 1 178 ? 36.982 -4.396 -113.223 1.00 41.62 178 LYS A N 1
ATOM 1411 C CA . LYS A 1 178 ? 38.100 -4.708 -114.126 1.00 41.62 178 LYS A CA 1
ATOM 1412 C C . LYS A 1 178 ? 37.547 -5.314 -115.407 1.00 41.62 178 LYS A C 1
ATOM 1414 O O . LYS A 1 178 ? 36.922 -6.369 -115.386 1.00 41.62 178 LYS A O 1
ATOM 1419 N N . GLU A 1 179 ? 37.828 -4.640 -116.511 1.00 39.12 179 GLU A N 1
ATOM 1420 C CA . GLU A 1 179 ? 37.596 -5.112 -117.867 1.00 39.12 179 GLU A CA 1
ATOM 1421 C C . GLU A 1 179 ? 38.894 -5.739 -118.407 1.00 39.12 179 GLU A C 1
ATOM 1423 O O . GLU A 1 179 ? 39.946 -5.097 -118.361 1.00 39.12 179 GLU A O 1
ATOM 1428 N N . ARG A 1 180 ? 38.802 -6.986 -118.894 1.00 35.69 180 ARG A N 1
ATOM 1429 C CA . ARG A 1 180 ? 39.429 -7.566 -120.108 1.00 35.69 180 ARG A CA 1
ATOM 1430 C C . ARG A 1 180 ? 39.773 -9.058 -119.965 1.00 35.69 180 ARG A C 1
ATOM 1432 O O . ARG A 1 180 ? 40.319 -9.520 -118.971 1.00 35.69 180 ARG A O 1
ATOM 1439 N N . THR A 1 181 ? 39.380 -9.769 -121.015 1.00 38.19 181 THR A N 1
ATOM 1440 C CA . THR A 1 181 ? 39.218 -11.213 -121.256 1.00 38.19 181 THR A CA 1
ATOM 1441 C C . THR A 1 181 ? 40.467 -11.827 -121.956 1.00 38.19 181 THR A C 1
ATOM 1443 O O . THR A 1 181 ? 41.481 -11.140 -122.059 1.00 38.19 181 THR A O 1
ATOM 1446 N N . PRO A 1 182 ? 40.439 -13.051 -122.541 1.00 64.81 182 PRO A N 1
ATOM 1447 C CA . PRO A 1 182 ? 40.408 -14.377 -121.889 1.00 64.81 182 PRO A CA 1
ATOM 1448 C C . PRO A 1 182 ? 41.424 -15.384 -122.515 1.00 64.81 182 PRO A C 1
ATOM 1450 O O . PRO A 1 182 ? 41.892 -15.149 -123.624 1.00 64.81 182 PRO A O 1
ATOM 1453 N N . ARG A 1 183 ? 41.700 -16.547 -121.888 1.00 34.19 183 ARG A N 1
ATOM 1454 C CA . ARG A 1 183 ? 42.132 -17.822 -122.546 1.00 34.19 183 ARG A CA 1
ATOM 1455 C C . ARG A 1 183 ? 41.725 -19.004 -121.640 1.00 34.19 183 ARG A C 1
ATOM 1457 O O . ARG A 1 183 ? 42.104 -19.005 -120.479 1.00 34.19 183 ARG A O 1
ATOM 1464 N N . PHE A 1 184 ? 40.725 -19.813 -122.004 1.00 36.28 184 PHE A N 1
ATOM 1465 C CA . PHE A 1 184 ? 40.793 -21.063 -122.794 1.00 36.28 184 PHE A CA 1
ATOM 1466 C C . PHE A 1 184 ? 41.539 -22.213 -122.080 1.00 36.28 184 PHE A C 1
ATOM 1468 O O . PHE A 1 184 ? 42.761 -22.283 -122.173 1.00 36.28 184 PHE A O 1
ATOM 1475 N N . ASN A 1 185 ? 40.819 -23.076 -121.340 1.00 40.31 185 ASN A N 1
ATOM 1476 C CA . ASN A 1 185 ? 40.520 -24.453 -121.780 1.00 40.31 185 ASN A CA 1
ATOM 1477 C C . ASN A 1 185 ? 39.657 -25.279 -120.800 1.00 40.31 185 ASN A C 1
ATOM 1479 O O . ASN A 1 185 ? 39.939 -25.327 -119.608 1.00 40.31 185 ASN A O 1
ATOM 1483 N N . ASP A 1 186 ? 38.624 -25.893 -121.390 1.00 39.81 186 ASP A N 1
ATOM 1484 C CA . ASP A 1 186 ? 38.011 -27.222 -121.188 1.00 39.81 186 ASP A CA 1
ATOM 1485 C C . ASP A 1 186 ? 37.873 -27.853 -119.774 1.00 39.81 186 ASP A C 1
ATOM 1487 O O . ASP A 1 186 ? 38.822 -28.368 -119.192 1.00 39.81 186 ASP A O 1
ATOM 1491 N N . ASP A 1 187 ? 36.625 -27.825 -119.273 1.00 40.75 187 ASP A N 1
ATOM 1492 C CA . ASP A 1 187 ? 35.735 -28.916 -118.777 1.00 40.75 187 ASP A CA 1
ATOM 1493 C C . ASP A 1 187 ? 36.260 -30.390 -118.652 1.00 40.75 187 ASP A C 1
ATOM 1495 O O . ASP A 1 187 ? 37.182 -30.740 -119.386 1.00 40.75 187 ASP A O 1
ATOM 1499 N N . PRO A 1 188 ? 35.621 -31.345 -117.891 1.00 59.50 188 PRO A N 1
ATOM 1500 C CA . PRO A 1 188 ? 34.320 -31.264 -117.178 1.00 59.50 188 PRO A CA 1
ATOM 1501 C C . PRO A 1 188 ? 34.113 -32.077 -115.837 1.00 59.50 188 PRO A C 1
ATOM 1503 O O . PRO A 1 188 ? 34.752 -33.091 -115.577 1.00 59.50 188 PRO A O 1
ATOM 1506 N N . LYS A 1 189 ? 33.009 -31.742 -115.120 1.00 53.72 189 LYS A N 1
ATOM 1507 C CA . LYS A 1 189 ? 31.966 -32.648 -114.511 1.00 53.72 189 LYS A CA 1
ATOM 1508 C C . LYS A 1 189 ? 32.145 -33.376 -113.129 1.00 53.72 189 LYS A C 1
ATOM 1510 O O . LYS A 1 189 ? 33.235 -33.376 -112.584 1.00 53.72 189 LYS A O 1
ATOM 1515 N N . PRO A 1 190 ? 31.057 -33.902 -112.477 1.00 66.38 190 PRO A N 1
ATOM 1516 C CA . PRO A 1 190 ? 30.323 -33.202 -111.397 1.00 66.38 190 PRO A CA 1
ATOM 1517 C C . PRO A 1 190 ? 29.900 -34.128 -110.202 1.00 66.38 190 PRO A C 1
ATOM 1519 O O . PRO A 1 190 ? 30.416 -35.228 -110.052 1.00 66.38 190 PRO A O 1
ATOM 1522 N N . HIS A 1 191 ? 28.858 -33.720 -109.453 1.00 45.31 191 HIS A N 1
ATOM 1523 C CA . HIS A 1 191 ? 28.079 -34.427 -108.404 1.00 45.31 191 HIS A CA 1
ATOM 1524 C C . HIS A 1 191 ? 28.539 -34.170 -106.952 1.00 45.31 191 HIS A C 1
ATOM 1526 O O . HIS A 1 191 ? 29.719 -34.076 -106.676 1.00 45.31 191 HIS A O 1
ATOM 1532 N N . GLY A 1 192 ? 27.661 -34.014 -105.959 1.00 42.59 192 GLY A N 1
ATOM 1533 C CA . GLY A 1 192 ? 26.250 -34.367 -105.901 1.00 42.59 192 GLY A CA 1
ATOM 1534 C C . GLY A 1 192 ? 25.513 -33.730 -104.718 1.00 42.59 192 GLY A C 1
ATOM 1535 O O . GLY A 1 192 ? 26.064 -33.017 -103.888 1.00 42.59 192 GLY A O 1
ATOM 1536 N N . LYS A 1 193 ? 24.207 -33.975 -104.740 1.00 47.69 193 LYS A N 1
ATOM 1537 C CA . LYS A 1 193 ? 23.149 -33.509 -103.841 1.00 47.69 193 LYS A CA 1
ATOM 1538 C C . LYS A 1 193 ? 23.347 -34.057 -102.415 1.00 47.69 193 LYS A C 1
ATOM 1540 O O . LYS A 1 193 ? 23.881 -35.149 -102.283 1.00 47.69 193 LYS A O 1
ATOM 1545 N N . HIS A 1 194 ? 22.827 -33.367 -101.392 1.00 42.12 194 HIS A N 1
ATOM 1546 C CA . HIS A 1 194 ? 21.700 -33.839 -100.553 1.00 42.12 194 HIS A CA 1
ATOM 1547 C C . HIS A 1 194 ? 21.549 -33.066 -99.216 1.00 42.12 194 HIS A C 1
ATOM 1549 O O . HIS A 1 194 ? 22.361 -33.175 -98.308 1.00 42.12 194 HIS A O 1
ATOM 1555 N N . ARG A 1 195 ? 20.427 -32.331 -99.118 1.00 44.19 195 ARG A N 1
ATOM 1556 C CA . ARG A 1 195 ? 19.517 -32.158 -97.950 1.00 44.19 195 ARG A CA 1
ATOM 1557 C C . ARG A 1 195 ? 19.060 -33.558 -97.453 1.00 44.19 195 ARG A C 1
ATOM 1559 O O . ARG A 1 195 ? 18.994 -34.408 -98.349 1.00 44.19 195 ARG A O 1
ATOM 1566 N N . PRO A 1 196 ? 18.718 -33.868 -96.167 1.00 58.47 196 PRO A N 1
ATOM 1567 C CA . PRO A 1 196 ? 17.637 -33.286 -95.315 1.00 58.47 196 PRO A CA 1
ATOM 1568 C C . PRO A 1 196 ? 17.986 -33.088 -93.816 1.00 58.47 196 PRO A C 1
ATOM 1570 O O . PRO A 1 196 ? 18.990 -33.598 -93.347 1.00 58.47 196 PRO A O 1
ATOM 1573 N N . GLU A 1 197 ? 17.366 -32.159 -93.072 1.00 50.97 197 GLU A N 1
ATOM 1574 C CA . GLU A 1 197 ? 16.001 -32.122 -92.481 1.00 50.97 197 GLU A CA 1
ATOM 1575 C C . GLU A 1 197 ? 15.809 -33.073 -91.283 1.00 50.97 197 GLU A C 1
ATOM 1577 O O . GLU A 1 197 ? 16.042 -34.263 -91.424 1.00 50.97 197 GLU A O 1
ATOM 1582 N N . GLU A 1 198 ? 15.348 -32.525 -90.146 1.00 52.53 198 GLU A N 1
ATOM 1583 C CA . GLU A 1 198 ? 14.278 -33.028 -89.247 1.00 52.53 198 GLU A CA 1
ATOM 1584 C C . GLU A 1 198 ? 14.490 -32.571 -87.785 1.00 52.53 198 GLU A C 1
ATOM 1586 O O . GLU A 1 198 ? 15.531 -32.807 -87.191 1.00 52.53 198 GLU A O 1
ATOM 1591 N N . LYS A 1 199 ? 13.560 -31.751 -87.253 1.00 50.53 199 LYS A N 1
ATOM 1592 C CA . LYS A 1 199 ? 12.528 -32.104 -86.236 1.00 50.53 199 LYS A CA 1
ATOM 1593 C C . LYS A 1 199 ? 13.056 -32.051 -84.792 1.00 50.53 199 LYS A C 1
ATOM 1595 O O . LYS A 1 199 ? 14.184 -32.409 -84.531 1.00 50.53 199 LYS A O 1
ATOM 1600 N N . ARG A 1 200 ? 12.293 -31.736 -83.747 1.00 50.19 200 ARG A N 1
ATOM 1601 C CA . ARG A 1 200 ? 11.021 -31.045 -83.453 1.00 50.19 200 ARG A CA 1
ATOM 1602 C C . ARG A 1 200 ? 10.790 -31.361 -81.965 1.00 50.19 200 ARG A C 1
ATOM 1604 O O . ARG A 1 200 ? 10.939 -32.523 -81.618 1.00 50.19 200 ARG A O 1
ATOM 1611 N N . LYS A 1 201 ? 10.226 -30.405 -81.208 1.00 51.34 201 LYS A N 1
ATOM 1612 C CA . LYS A 1 201 ? 9.432 -30.596 -79.963 1.00 51.34 201 LYS A CA 1
ATOM 1613 C C . LYS A 1 201 ? 10.208 -31.168 -78.756 1.00 51.34 201 LYS A C 1
ATOM 1615 O O . LYS A 1 201 ? 10.991 -32.083 -78.897 1.00 51.34 201 LYS A O 1
ATOM 1620 N N . GLY A 1 202 ? 9.997 -30.749 -77.514 1.00 50.09 202 GLY A N 1
ATOM 1621 C CA . GLY A 1 202 ? 9.015 -29.875 -76.873 1.00 50.09 202 GLY A CA 1
ATOM 1622 C C . GLY A 1 202 ? 8.978 -30.205 -75.366 1.00 50.09 202 GLY A C 1
ATOM 1623 O O . GLY A 1 202 ? 9.755 -31.048 -74.926 1.00 50.09 202 GLY A O 1
ATOM 1624 N N . LYS A 1 203 ? 7.982 -29.639 -74.656 1.00 55.44 203 LYS A N 1
ATOM 1625 C CA . LYS A 1 203 ? 7.501 -29.963 -73.280 1.00 55.44 203 LYS A CA 1
ATOM 1626 C C . LYS A 1 203 ? 8.331 -29.349 -72.128 1.00 55.44 203 LYS A C 1
ATOM 1628 O O . LYS A 1 203 ? 9.515 -29.617 -72.046 1.00 55.44 203 LYS A O 1
ATOM 1633 N N . HIS A 1 204 ? 7.855 -28.368 -71.343 1.00 48.16 204 HIS A N 1
ATOM 1634 C CA . HIS A 1 204 ? 6.752 -28.295 -70.344 1.00 48.16 204 HIS A CA 1
ATOM 1635 C C . HIS A 1 204 ? 6.913 -29.184 -69.097 1.00 48.16 204 HIS A C 1
ATOM 1637 O O . HIS A 1 204 ? 7.040 -30.398 -69.227 1.00 48.16 204 HIS A O 1
ATOM 1643 N N . GLY A 1 205 ? 6.750 -28.551 -67.927 1.00 54.62 205 GLY A N 1
ATOM 1644 C CA . GLY A 1 205 ? 6.571 -29.112 -66.574 1.00 54.62 205 GLY A CA 1
ATOM 1645 C C . GLY A 1 205 ? 7.088 -28.079 -65.564 1.00 54.62 205 GLY A C 1
ATOM 1646 O O . GLY A 1 205 ? 8.276 -27.784 -65.616 1.00 54.62 205 GLY A O 1
ATOM 1647 N N . VAL A 1 206 ? 6.233 -27.248 -64.948 1.00 49.97 206 VAL A N 1
ATOM 1648 C CA . VAL A 1 206 ? 5.461 -27.488 -63.698 1.00 49.97 206 VAL A CA 1
ATOM 1649 C C . VAL A 1 206 ? 6.355 -27.947 -62.560 1.00 49.97 206 VAL A C 1
ATOM 1651 O O . VAL A 1 206 ? 6.879 -29.074 -62.671 1.00 49.97 206 VAL A O 1
#

pLDDT: mean 79.61, std 18.65, range [34.19, 97.75]

Sequence (206 aa):
GLKFSSADQEVSNAEKVKLLEHLRASHGKKESQISRGPAQITLKRKTVSEITVAGAGSGRSGSGTKTINVEVRQRKTYIKRSTVQEQIDNDPEREEAQRLLNESQLRREQEEQELRAAEEKRKQAEEEKRQAEQEAERIAAEEEAARVAAEEAVRAAEEEERKREEEKRGHEAKPKVKERTPRFNDDPKPHGKHRPEEKRKGKHGV

Mean predicted aligned error: 20.31 Å

Radius of gyration: 64.56 Å; Cα contacts (8 Å, |Δi|>4): 75; chains: 1; bounding box: 95×88×176 Å

Secondary structure (DSSP, 8-state):
----SSTTPPPPHHHHHHHHHHHHHHTT--HHHHHT--SEEEEEEEEEEEEEE---S--SS----EEEEEEEEEEEEEE-HHHHHHHHHT-HHHHHHHHHHHHHHHHHHHHHHHHHHHHHHHHHHHHHHHHHHHHHHHHHHHHHHHHHHHHHHHHHHHHHHHHHHHHHHHHT-PPPP-----------------------------

Solvent-accessible surface area (backbone atoms only — not comparable to full-atom values): 13081 Å² total; per-residue (Å²): 133,87,89,75,94,54,94,85,61,84,79,50,73,72,54,51,52,54,50,50,51,50,51,31,47,75,71,65,58,35,73,67,47,74,78,56,54,73,65,61,47,73,46,79,46,78,48,77,47,78,46,72,45,73,75,86,71,89,85,91,75,100,71,80,58,56,72,42,82,44,75,50,77,44,80,48,75,47,64,41,66,67,62,54,48,55,49,64,75,68,35,64,68,58,55,50,52,50,49,53,50,52,51,53,48,53,52,50,53,51,52,51,50,52,50,49,54,51,51,50,54,50,50,51,56,50,48,51,50,51,50,52,51,52,50,52,51,51,52,52,51,51,53,50,52,51,50,51,52,51,51,50,52,51,52,53,51,52,51,51,49,52,50,53,51,52,53,54,59,60,73,69,70,72,85,79,88,81,90,85,88,88,85,91,83,84,87,87,90,88,88,82,88,80,87,83,91,81,88,78,89,81,85,91,81,135